Protein AF-R4UL14-F1 (afdb_monomer_lite)

Organism: Coptotermes formosanus (NCBI:txid36987)

Structure (mmCIF, N/CA/C/O backbone):
data_AF-R4UL14-F1
#
_entry.id   AF-R4UL14-F1
#
loop_
_atom_site.group_PDB
_atom_site.id
_atom_site.type_symbol
_atom_site.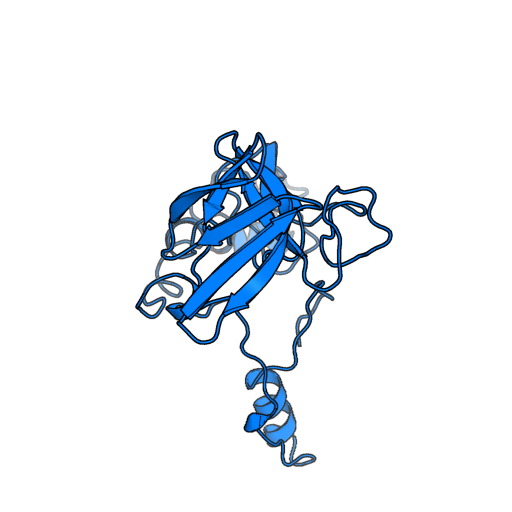label_atom_id
_atom_site.label_alt_id
_atom_site.label_comp_id
_atom_site.label_asym_id
_atom_site.label_entity_id
_atom_site.label_seq_id
_atom_site.pdbx_PDB_ins_code
_atom_site.Cartn_x
_atom_site.Cartn_y
_atom_site.Cartn_z
_atom_site.occupancy
_atom_site.B_iso_or_equiv
_atom_site.auth_seq_id
_atom_site.auth_comp_id
_atom_site.auth_asym_id
_atom_site.auth_atom_id
_atom_site.pdbx_PDB_model_num
ATOM 1 N N . MET A 1 1 ? 5.904 -11.051 -10.354 1.00 56.44 1 MET A N 1
ATOM 2 C CA . MET A 1 1 ? 7.220 -11.138 -9.679 1.00 56.44 1 MET A CA 1
ATOM 3 C C . MET A 1 1 ? 7.816 -9.742 -9.580 1.00 56.44 1 MET A C 1
ATOM 5 O O . MET A 1 1 ? 7.863 -9.067 -10.597 1.00 56.44 1 MET A O 1
ATOM 9 N N . GLY A 1 2 ? 8.201 -9.284 -8.386 1.00 58.03 2 GLY A N 1
ATOM 10 C CA . GLY A 1 2 ? 8.953 -8.034 -8.214 1.00 58.03 2 GLY A CA 1
ATOM 11 C C . GLY A 1 2 ? 10.435 -8.342 -8.001 1.00 58.03 2 GLY A C 1
ATOM 12 O O . GLY A 1 2 ? 10.749 -9.353 -7.381 1.00 58.03 2 GLY A O 1
ATOM 13 N N . GLY A 1 3 ? 11.342 -7.489 -8.491 1.00 50.69 3 GLY A N 1
ATOM 14 C CA . GLY A 1 3 ? 12.797 -7.643 -8.301 1.00 50.69 3 GLY A CA 1
ATOM 15 C C . GLY A 1 3 ? 13.276 -7.490 -6.848 1.00 50.69 3 GLY A C 1
ATOM 16 O O . GLY A 1 3 ? 14.455 -7.663 -6.564 1.00 50.69 3 GLY A O 1
ATOM 17 N N . VAL A 1 4 ? 12.363 -7.186 -5.922 1.00 56.72 4 VAL A N 1
ATOM 18 C CA . VAL A 1 4 ? 12.574 -7.179 -4.473 1.00 56.72 4 VAL A CA 1
ATOM 19 C C . VAL A 1 4 ? 11.381 -7.859 -3.792 1.00 56.72 4 VAL A C 1
ATOM 21 O O . VAL A 1 4 ? 10.245 -7.765 -4.264 1.00 56.72 4 VAL A O 1
ATOM 24 N N . SER A 1 5 ? 11.634 -8.566 -2.687 1.00 56.72 5 SER A N 1
ATOM 25 C CA . SER A 1 5 ? 10.576 -9.213 -1.904 1.00 56.72 5 SER A CA 1
ATOM 26 C C . SER A 1 5 ? 9.825 -8.167 -1.084 1.00 56.72 5 SER A C 1
ATOM 28 O O . SER A 1 5 ? 10.387 -7.542 -0.183 1.00 56.72 5 SER A O 1
ATOM 30 N N . PHE A 1 6 ? 8.548 -7.970 -1.403 1.00 57.78 6 PHE A N 1
ATOM 31 C CA . PHE A 1 6 ? 7.648 -7.119 -0.633 1.00 57.78 6 PHE A CA 1
ATOM 32 C C . PHE A 1 6 ? 6.804 -7.989 0.306 1.00 57.78 6 PHE A C 1
ATOM 34 O O . PHE A 1 6 ? 6.316 -9.057 -0.083 1.00 57.78 6 PHE A O 1
ATOM 41 N N . SER A 1 7 ? 6.573 -7.528 1.538 1.00 54.06 7 SER A N 1
ATOM 42 C CA . SER A 1 7 ? 5.575 -8.148 2.418 1.00 54.06 7 SER A CA 1
ATOM 43 C C . SER A 1 7 ? 4.201 -8.071 1.748 1.00 54.06 7 SER A C 1
ATOM 45 O O . SER A 1 7 ? 3.780 -6.977 1.373 1.00 54.06 7 SER A O 1
ATOM 47 N N . GLY A 1 8 ? 3.511 -9.204 1.595 1.00 58.25 8 GLY A N 1
ATOM 48 C CA . GLY A 1 8 ? 2.265 -9.289 0.818 1.00 58.25 8 GLY A CA 1
ATOM 49 C C . GLY A 1 8 ? 2.461 -9.619 -0.668 1.00 58.25 8 GLY A C 1
ATOM 50 O O . GLY A 1 8 ? 1.585 -9.323 -1.477 1.00 58.25 8 GLY A O 1
ATOM 51 N N . SER A 1 9 ? 3.598 -10.225 -1.029 1.00 65.44 9 SER A N 1
ATOM 52 C CA . SER A 1 9 ? 3.833 -10.785 -2.364 1.00 65.44 9 SER A CA 1
ATOM 53 C C . SER A 1 9 ? 2.670 -11.685 -2.785 1.00 65.44 9 SER A C 1
ATOM 55 O O . SER A 1 9 ? 2.284 -12.609 -2.070 1.00 65.44 9 SER A O 1
ATOM 57 N N . THR A 1 10 ? 2.099 -11.389 -3.947 1.00 73.44 10 THR A N 1
ATOM 58 C CA . THR A 1 10 ? 0.898 -12.045 -4.450 1.00 73.44 10 THR A CA 1
ATOM 59 C C . THR A 1 10 ? 1.143 -12.533 -5.869 1.00 73.44 10 THR A C 1
ATOM 61 O O . THR A 1 10 ? 1.862 -11.885 -6.636 1.00 73.44 10 THR A O 1
ATOM 64 N N . ILE A 1 11 ? 0.594 -13.697 -6.211 1.00 81.94 11 ILE A N 1
ATOM 65 C CA . ILE A 1 11 ? 0.689 -14.229 -7.568 1.00 81.94 11 ILE A CA 1
ATOM 66 C C . ILE A 1 11 ? -0.451 -13.615 -8.370 1.00 81.94 11 ILE A C 1
ATOM 68 O O . ILE A 1 11 ? -1.625 -13.887 -8.125 1.00 81.94 11 ILE A O 1
ATOM 72 N N . THR A 1 12 ? -0.075 -12.731 -9.283 1.00 86.06 12 THR A N 1
ATOM 73 C CA . THR A 1 12 ? -0.996 -11.935 -10.091 1.00 86.06 12 THR A CA 1
ATOM 74 C C . THR A 1 12 ? -1.181 -12.545 -11.470 1.00 86.06 12 THR A C 1
ATOM 76 O O . THR A 1 12 ? -0.366 -13.359 -11.912 1.00 86.06 12 THR A O 1
ATOM 79 N N . GLU A 1 13 ? -2.194 -12.068 -12.192 1.00 86.38 13 GLU A N 1
ATOM 80 C CA . GLU A 1 13 ? -2.412 -12.420 -13.599 1.00 86.38 13 GLU A CA 1
ATOM 81 C C . GLU A 1 13 ? -1.164 -12.143 -14.447 1.00 86.38 13 GLU A C 1
ATOM 83 O O . GLU A 1 13 ? -0.825 -12.954 -15.296 1.00 86.38 13 GLU A O 1
ATOM 88 N N . LEU A 1 14 ? -0.396 -11.086 -14.148 1.00 86.19 14 LEU A N 1
ATOM 89 C CA . LEU A 1 14 ? 0.873 -10.797 -14.833 1.00 86.19 14 LEU A CA 1
ATOM 90 C C . LEU A 1 14 ? 1.890 -11.939 -14.707 1.00 86.19 14 LEU A C 1
ATOM 92 O O . LEU A 1 14 ? 2.630 -12.227 -15.640 1.00 86.19 14 LEU A O 1
ATOM 96 N N . THR A 1 15 ? 1.938 -12.595 -13.545 1.00 88.69 15 THR A N 1
ATOM 97 C CA . THR A 1 15 ? 2.842 -13.736 -13.342 1.00 88.69 15 THR A CA 1
ATOM 98 C C . THR A 1 15 ? 2.316 -14.967 -14.080 1.00 88.69 15 THR A C 1
ATOM 100 O O . THR A 1 15 ? 3.104 -15.732 -14.624 1.00 88.69 15 THR A O 1
ATOM 103 N N . PHE A 1 16 ? 0.994 -15.141 -14.145 1.00 92.12 16 PHE A N 1
ATOM 104 C CA . PHE A 1 16 ? 0.363 -16.206 -14.923 1.00 92.12 16 PHE A CA 1
ATOM 105 C C . PHE A 1 16 ? 0.574 -16.034 -16.426 1.00 92.12 16 PHE A C 1
ATOM 107 O O . PHE A 1 16 ? 0.976 -16.996 -17.066 1.00 92.12 16 PHE A O 1
ATOM 114 N N . VAL A 1 17 ? 0.406 -14.830 -16.975 1.00 92.19 17 VAL A N 1
ATOM 115 C CA . VAL A 1 17 ? 0.716 -14.538 -18.384 1.00 92.19 17 VAL A CA 1
ATOM 116 C C . VAL A 1 17 ? 2.178 -14.860 -18.684 1.00 92.19 17 VAL A C 1
ATOM 118 O O . VAL A 1 17 ? 2.447 -15.628 -19.597 1.00 92.19 17 VAL A O 1
ATOM 121 N N . ALA A 1 18 ? 3.118 -14.400 -17.851 1.00 91.06 18 ALA A N 1
ATOM 122 C CA . ALA A 1 18 ? 4.534 -14.714 -18.046 1.00 91.06 18 ALA A CA 1
ATOM 123 C C . ALA A 1 18 ? 4.820 -16.228 -18.036 1.00 91.06 18 ALA A C 1
ATOM 125 O O . ALA A 1 18 ? 5.648 -16.699 -18.809 1.00 91.06 18 ALA A O 1
ATOM 126 N N . MET A 1 19 ? 4.139 -17.004 -17.182 1.00 91.69 19 MET A N 1
ATOM 127 C CA . MET A 1 19 ? 4.254 -18.468 -17.174 1.00 91.69 19 MET A CA 1
ATOM 128 C C . MET A 1 19 ? 3.607 -19.114 -18.401 1.00 91.69 19 MET A C 1
ATOM 130 O O . MET A 1 19 ? 4.172 -20.063 -18.941 1.00 91.69 19 MET A O 1
ATOM 134 N N . LEU A 1 20 ? 2.459 -18.607 -18.852 1.00 93.88 20 LEU A N 1
ATOM 135 C CA . LEU A 1 20 ? 1.789 -19.068 -20.066 1.00 93.88 20 LEU A CA 1
ATOM 136 C C . LEU A 1 20 ? 2.678 -18.857 -21.298 1.00 93.88 20 LEU A C 1
ATOM 138 O O . LEU A 1 20 ? 2.838 -19.779 -22.093 1.00 93.88 20 LEU A O 1
ATOM 142 N N . ASP A 1 21 ? 3.325 -17.695 -21.402 1.00 94.81 21 ASP A N 1
ATOM 143 C CA . ASP A 1 21 ? 4.198 -17.329 -22.523 1.00 94.81 21 ASP A CA 1
ATOM 144 C C . ASP A 1 21 ? 5.451 -18.206 -22.623 1.00 94.81 21 ASP A C 1
ATOM 146 O O . ASP A 1 21 ? 6.020 -18.357 -23.703 1.00 94.81 21 ASP A O 1
ATOM 150 N N . THR A 1 22 ? 5.876 -18.843 -21.525 1.00 94.56 22 THR A N 1
ATOM 151 C CA . THR A 1 22 ? 6.948 -19.847 -21.609 1.00 94.56 22 THR A CA 1
ATOM 152 C C . THR A 1 22 ? 6.529 -21.071 -22.426 1.00 94.56 22 THR A C 1
ATOM 154 O O . THR A 1 22 ? 7.389 -21.742 -22.990 1.00 94.56 22 THR A O 1
ATOM 157 N N . GLY A 1 23 ? 5.227 -21.383 -22.475 1.00 94.62 23 GLY A N 1
ATOM 158 C CA . GLY A 1 23 ? 4.665 -22.609 -23.047 1.00 94.62 23 GLY A CA 1
ATOM 159 C C . GLY A 1 23 ? 4.687 -23.820 -22.105 1.00 94.62 23 GLY A C 1
ATOM 160 O O . GLY A 1 23 ? 4.271 -24.906 -22.499 1.00 94.62 23 GLY A O 1
ATOM 161 N N . TRP A 1 24 ? 5.178 -23.664 -20.870 1.00 95.31 24 TRP A N 1
ATOM 162 C CA . TRP A 1 24 ? 5.391 -24.781 -19.937 1.00 95.31 24 TRP A CA 1
ATOM 163 C C . TRP A 1 24 ? 4.198 -24.992 -19.001 1.00 95.31 24 TRP A C 1
ATOM 165 O O . TRP A 1 24 ? 4.064 -26.055 -18.396 1.00 95.31 24 TRP A O 1
ATOM 175 N N . TYR A 1 25 ? 3.331 -23.985 -18.873 1.00 94.75 25 TYR A N 1
ATOM 176 C CA . TYR A 1 25 ? 2.233 -23.964 -17.913 1.00 94.75 25 TYR A CA 1
ATOM 177 C C . TYR A 1 25 ? 0.935 -23.483 -18.561 1.00 94.75 25 TYR A C 1
ATOM 179 O O . TYR A 1 25 ? 0.942 -22.577 -19.391 1.00 94.75 25 TYR A O 1
ATOM 187 N N . ILE A 1 26 ? -0.189 -24.045 -18.112 1.00 94.19 26 ILE A N 1
ATOM 188 C CA . ILE A 1 26 ? -1.540 -23.543 -18.393 1.00 94.19 26 ILE A CA 1
ATOM 189 C C . ILE A 1 26 ? -2.113 -23.051 -17.055 1.00 94.19 26 ILE A C 1
ATOM 191 O O . ILE A 1 26 ? -2.622 -23.857 -16.274 1.00 94.19 26 ILE A O 1
ATOM 195 N N . PRO A 1 27 ? -1.955 -21.760 -16.722 1.00 89.94 27 PRO A N 1
ATOM 196 C CA . PRO A 1 27 ? -2.372 -21.232 -15.430 1.00 89.94 27 PRO A CA 1
ATOM 197 C C . PRO A 1 27 ? -3.899 -21.105 -15.328 1.00 89.94 27 PRO A C 1
ATOM 199 O O . PRO A 1 27 ? -4.570 -20.673 -16.265 1.00 89.94 27 PRO A O 1
ATOM 202 N N . ASP A 1 28 ? -4.451 -21.415 -14.152 1.00 92.94 28 ASP A N 1
ATOM 203 C CA . ASP A 1 28 ? -5.848 -21.111 -13.824 1.00 92.94 28 ASP A CA 1
ATOM 204 C C . ASP A 1 28 ? -5.967 -19.669 -13.318 1.00 92.94 28 ASP A C 1
ATOM 206 O O . ASP A 1 28 ? -5.740 -19.389 -12.139 1.00 92.94 28 ASP A O 1
ATOM 210 N N . PHE A 1 29 ? -6.359 -18.751 -14.204 1.00 89.75 29 PHE A N 1
ATOM 211 C CA . PHE A 1 29 ? -6.501 -17.325 -13.893 1.00 89.75 29 PHE A CA 1
ATOM 212 C C . PHE A 1 29 ? -7.489 -17.014 -12.764 1.00 89.75 29 PHE A C 1
ATOM 214 O O . PHE A 1 29 ? -7.368 -15.967 -12.134 1.00 89.75 29 PHE A O 1
ATOM 221 N N . ARG A 1 30 ? -8.399 -17.930 -12.410 1.00 88.62 30 ARG A N 1
ATOM 222 C CA . ARG A 1 30 ? -9.300 -17.742 -11.257 1.00 88.62 30 ARG A CA 1
ATOM 223 C C . ARG A 1 30 ? -8.550 -17.725 -9.924 1.00 88.62 30 ARG A C 1
ATOM 225 O O . ARG A 1 30 ? -9.048 -17.164 -8.954 1.00 88.62 30 ARG A O 1
ATOM 232 N N . GLY A 1 31 ? -7.362 -18.330 -9.870 1.00 84.25 31 GLY A N 1
ATOM 233 C CA . GLY A 1 31 ? -6.480 -18.302 -8.702 1.00 84.25 31 GLY A CA 1
ATOM 234 C C . GLY A 1 31 ? -5.608 -17.048 -8.611 1.00 84.25 31 GLY A C 1
ATOM 235 O O . GLY A 1 31 ? -4.885 -16.882 -7.625 1.00 84.25 31 GLY A O 1
ATOM 236 N N . ALA A 1 32 ? -5.639 -16.175 -9.621 1.00 84.88 32 ALA A N 1
ATOM 237 C CA . ALA A 1 32 ? -4.832 -14.971 -9.630 1.00 84.88 32 ALA A CA 1
ATOM 238 C C . ALA A 1 32 ? -5.370 -13.965 -8.613 1.00 84.88 32 ALA A C 1
ATOM 240 O O . ALA A 1 32 ? -6.555 -13.633 -8.575 1.00 84.88 32 ALA A O 1
ATOM 241 N N . LYS A 1 33 ? -4.473 -13.436 -7.790 1.00 81.88 33 LYS A N 1
ATOM 242 C CA . LYS A 1 33 ? -4.800 -12.359 -6.863 1.00 81.88 33 LYS A CA 1
ATOM 243 C C . LYS A 1 33 ? -4.531 -11.018 -7.528 1.00 81.88 33 LYS A C 1
ATOM 245 O O . LYS A 1 33 ? -3.526 -10.836 -8.216 1.00 81.88 33 LYS A O 1
ATOM 250 N N . ARG A 1 34 ? -5.408 -10.048 -7.282 1.00 74.88 34 ARG A N 1
ATOM 251 C CA . ARG A 1 34 ? -5.215 -8.684 -7.777 1.00 74.88 34 ARG A CA 1
ATOM 252 C C . ARG A 1 34 ? -4.034 -8.029 -7.070 1.00 74.88 34 ARG A C 1
ATOM 254 O O . ARG A 1 34 ? -3.849 -8.188 -5.863 1.00 74.88 34 ARG A O 1
ATOM 261 N N . LEU A 1 35 ? -3.238 -7.294 -7.837 1.00 75.69 35 LEU A N 1
ATOM 262 C CA . LEU A 1 35 ? -2.241 -6.387 -7.290 1.00 75.69 35 LEU A CA 1
ATOM 263 C C . LEU A 1 35 ? -2.933 -5.056 -7.033 1.00 75.69 35 LEU A C 1
ATOM 265 O O . LEU A 1 35 ? -3.454 -4.463 -7.969 1.00 75.69 35 LEU A O 1
ATOM 269 N N . LEU A 1 36 ? -2.930 -4.591 -5.785 1.00 72.81 36 LEU A N 1
ATOM 270 C CA . LEU A 1 36 ? -3.434 -3.249 -5.486 1.00 72.81 36 LEU A CA 1
ATOM 271 C C . LEU A 1 36 ? -2.541 -2.194 -6.165 1.00 72.81 36 LEU A C 1
ATOM 273 O O . LEU A 1 36 ? -3.044 -1.211 -6.698 1.00 72.81 36 LEU A O 1
ATOM 277 N N . TRP A 1 37 ? -1.225 -2.436 -6.239 1.00 71.94 37 TRP A N 1
ATOM 278 C CA . TRP A 1 37 ? -0.282 -1.516 -6.876 1.00 71.94 37 TRP A CA 1
ATOM 279 C C . TRP A 1 37 ? -0.586 -1.268 -8.354 1.00 71.94 37 TRP A C 1
ATOM 281 O O . TRP A 1 37 ? -0.499 -2.183 -9.171 1.00 71.94 37 TRP A O 1
ATOM 291 N N . GLY A 1 38 ? -0.901 -0.011 -8.686 1.00 68.50 38 GLY A N 1
ATOM 292 C CA . GLY A 1 38 ? -1.224 0.431 -10.046 1.00 68.50 38 GLY A CA 1
ATOM 293 C C . GLY A 1 38 ? -2.652 0.115 -10.510 1.00 68.50 38 GLY A C 1
ATOM 294 O O . GLY A 1 38 ? -2.996 0.422 -11.649 1.00 68.50 38 GLY A O 1
ATOM 295 N N . TRP A 1 39 ? -3.508 -0.467 -9.662 1.00 72.25 39 TRP A N 1
ATOM 296 C CA . TRP A 1 39 ? -4.907 -0.732 -10.002 1.00 72.25 39 TRP A CA 1
ATOM 297 C C . TRP A 1 39 ? -5.786 0.462 -9.598 1.00 72.25 39 TRP A C 1
ATOM 299 O O . TRP A 1 39 ? -6.122 0.638 -8.433 1.00 72.25 39 TRP A O 1
ATOM 309 N N . GLY A 1 40 ? -6.159 1.316 -10.556 1.00 62.50 40 GLY A N 1
ATOM 310 C CA . GLY A 1 40 ? -6.959 2.523 -10.270 1.00 62.50 40 GLY A CA 1
ATOM 311 C C . GLY A 1 40 ? -8.241 2.275 -9.469 1.00 62.50 40 GLY A C 1
ATOM 312 O O . GLY A 1 40 ? -8.437 2.949 -8.455 1.00 62.50 40 GLY A O 1
ATOM 313 N N . PRO A 1 41 ? -9.032 1.239 -9.815 1.00 64.31 41 PRO A N 1
ATOM 314 C CA . PRO A 1 41 ? -10.233 0.896 -9.077 1.00 64.31 41 PRO A CA 1
ATOM 315 C C . PRO A 1 41 ? -10.022 0.482 -7.626 1.00 64.31 41 PRO A C 1
ATOM 317 O O . PRO A 1 41 ? -11.017 0.422 -6.930 1.00 64.31 41 PRO A O 1
ATOM 320 N N . SER A 1 42 ? -8.805 0.192 -7.141 1.00 58.91 42 SER A N 1
ATOM 321 C CA . SER A 1 42 ? -8.600 0.005 -5.692 1.00 58.91 42 SER A CA 1
ATOM 322 C C . SER A 1 42 ? -8.606 1.309 -4.888 1.00 58.91 42 SER A C 1
ATOM 324 O O . SER A 1 42 ? -8.544 1.257 -3.660 1.00 58.91 42 SER A O 1
ATOM 326 N N . PHE A 1 43 ? -8.677 2.475 -5.544 1.00 58.56 43 PHE A N 1
ATOM 327 C CA . PHE A 1 43 ? -8.450 3.778 -4.901 1.00 58.56 43 PHE A CA 1
ATOM 328 C C . PHE A 1 43 ? -9.452 4.843 -5.321 1.00 58.56 43 PHE A C 1
ATOM 330 O O . PHE A 1 43 ? -9.963 5.572 -4.474 1.00 58.56 43 PHE A O 1
ATOM 337 N N . SER A 1 44 ? -9.745 4.927 -6.614 1.00 54.16 44 SER A N 1
ATOM 338 C CA . SER A 1 44 ? -10.816 5.754 -7.154 1.00 54.16 44 SER A CA 1
ATOM 339 C C . SER A 1 44 ? -11.858 4.848 -7.799 1.00 54.16 44 SER A C 1
ATOM 341 O O . SER A 1 44 ? -11.591 3.691 -8.104 1.00 54.16 44 SER A O 1
ATOM 343 N N . ALA A 1 45 ? -13.065 5.349 -8.046 1.00 55.94 45 ALA A N 1
ATOM 344 C CA . ALA A 1 45 ? -14.064 4.589 -8.800 1.00 55.94 45 ALA A CA 1
ATOM 345 C C . ALA A 1 45 ? -13.664 4.368 -10.285 1.00 55.94 45 ALA A C 1
ATOM 347 O O . ALA A 1 45 ? -14.480 3.886 -11.069 1.00 55.94 45 ALA A O 1
ATOM 348 N N . SER A 1 46 ? -12.441 4.740 -10.695 1.00 64.44 46 SER A N 1
ATOM 349 C CA . SER A 1 46 ? -11.977 4.778 -12.082 1.00 64.44 46 SER A CA 1
ATOM 350 C C . SER A 1 46 ? -10.531 4.285 -12.244 1.00 64.44 46 SER A C 1
ATOM 352 O O . SER A 1 46 ? -9.776 4.130 -11.290 1.00 64.44 46 SER A O 1
ATOM 354 N N . ASN A 1 47 ? -10.115 4.030 -13.484 1.00 69.75 47 ASN A N 1
ATOM 355 C CA . ASN A 1 47 ? -8.731 3.657 -13.796 1.00 69.75 47 ASN A CA 1
ATOM 356 C C . ASN A 1 47 ? -7.767 4.852 -13.652 1.00 69.75 47 ASN A C 1
ATOM 358 O O . ASN A 1 47 ? -8.179 6.002 -13.803 1.00 69.75 47 ASN A O 1
ATOM 362 N N . LEU A 1 48 ? -6.478 4.573 -13.408 1.00 67.69 48 LEU A N 1
ATOM 363 C CA . LEU A 1 48 ? -5.407 5.578 -13.457 1.00 67.69 48 LEU A CA 1
ATOM 364 C C . LEU A 1 48 ? -5.094 5.884 -14.925 1.00 67.69 48 LEU A C 1
ATOM 366 O O . LEU A 1 48 ? -4.401 5.114 -15.586 1.00 67.69 48 LEU A O 1
ATOM 370 N N . THR A 1 49 ? -5.643 6.972 -15.461 1.00 68.81 49 THR A N 1
ATOM 371 C CA . THR A 1 49 ? -5.486 7.330 -16.881 1.00 68.81 49 THR A CA 1
ATOM 372 C C . THR A 1 49 ? -4.255 8.185 -17.166 1.00 68.81 49 THR A C 1
ATOM 374 O O . THR A 1 49 ? -3.806 8.217 -18.307 1.00 68.81 49 THR A O 1
ATOM 377 N N . THR A 1 50 ? -3.691 8.861 -16.160 1.00 67.31 50 THR A N 1
ATOM 378 C CA . THR A 1 50 ? -2.563 9.795 -16.336 1.00 67.31 50 THR A CA 1
ATOM 379 C C . THR A 1 50 ? -1.211 9.239 -15.887 1.00 67.31 50 THR A C 1
ATOM 381 O O . THR A 1 50 ? -0.191 9.882 -16.106 1.00 67.31 50 THR A O 1
ATOM 384 N N . PHE A 1 51 ? -1.170 8.010 -15.357 1.00 66.25 51 PHE A N 1
ATOM 385 C CA . PHE A 1 51 ? 0.046 7.370 -14.830 1.00 66.25 51 PHE A CA 1
ATOM 386 C C . PHE A 1 51 ? 1.240 7.364 -15.803 1.00 66.25 51 PHE A C 1
ATOM 388 O O . PHE A 1 51 ? 2.382 7.457 -15.370 1.00 66.25 51 PHE A O 1
ATOM 395 N N . LEU A 1 52 ? 0.998 7.269 -17.114 1.00 65.94 52 LEU A N 1
ATOM 396 C CA . LEU A 1 52 ? 2.073 7.264 -18.117 1.00 65.94 52 LEU A CA 1
ATOM 397 C C . LEU A 1 52 ? 2.507 8.664 -18.579 1.00 65.94 52 LEU A C 1
ATOM 399 O O . LEU A 1 52 ? 3.500 8.777 -19.290 1.00 65.94 52 LEU A O 1
ATOM 403 N N . MET A 1 53 ? 1.736 9.703 -18.255 1.00 68.06 53 MET A N 1
ATOM 404 C CA . MET A 1 53 ? 1.850 11.033 -18.868 1.00 68.06 53 MET A CA 1
ATOM 405 C C . MET A 1 53 ? 2.228 12.127 -17.865 1.00 68.06 53 MET A C 1
ATOM 407 O O . MET A 1 53 ? 2.732 13.170 -18.271 1.00 68.06 53 MET A O 1
ATOM 411 N N . GLU A 1 54 ? 1.985 11.904 -16.576 1.00 69.06 54 GLU A N 1
ATOM 412 C CA . GLU A 1 54 ? 2.237 12.869 -15.507 1.00 69.06 54 GLU A CA 1
ATOM 413 C C . GLU A 1 54 ? 3.367 12.399 -14.580 1.00 69.06 54 GLU A C 1
ATOM 415 O O . GLU A 1 54 ? 3.611 11.193 -14.462 1.00 69.06 54 GLU A O 1
ATOM 420 N N . PRO A 1 55 ? 4.043 13.336 -13.886 1.00 67.69 55 PRO A N 1
ATOM 421 C CA . PRO A 1 55 ? 4.946 13.012 -12.792 1.00 67.69 55 PRO A CA 1
ATOM 422 C C . PRO A 1 55 ? 4.348 11.993 -11.817 1.00 67.69 55 PRO A C 1
ATOM 424 O O . PRO A 1 55 ? 3.146 11.983 -11.535 1.00 67.69 55 PRO A O 1
ATOM 427 N N . PHE A 1 56 ? 5.208 11.140 -11.262 1.00 67.19 56 PHE A N 1
ATOM 428 C CA . PHE A 1 56 ? 4.801 10.103 -10.312 1.00 67.19 56 PHE A CA 1
ATOM 429 C C . PHE A 1 56 ? 4.071 10.689 -9.089 1.00 67.19 56 PHE A C 1
ATOM 431 O O . PHE A 1 56 ? 3.082 10.127 -8.627 1.00 67.19 56 PHE A O 1
ATOM 438 N N . ASP A 1 57 ? 4.521 11.848 -8.605 1.00 66.25 57 ASP A N 1
ATOM 439 C CA . ASP A 1 57 ? 3.932 12.530 -7.446 1.00 66.25 57 ASP A CA 1
ATOM 440 C C . ASP A 1 57 ? 2.502 13.043 -7.697 1.00 66.25 57 ASP A C 1
ATOM 442 O O . ASP A 1 57 ? 1.720 13.168 -6.751 1.00 66.25 57 ASP A O 1
ATOM 446 N N . ASP A 1 58 ? 2.153 13.298 -8.961 1.00 69.19 58 ASP A N 1
ATOM 447 C CA . ASP A 1 58 ? 0.854 13.848 -9.361 1.00 69.19 58 ASP A CA 1
ATOM 448 C C . ASP A 1 58 ? -0.133 12.748 -9.773 1.00 69.19 58 ASP A C 1
ATOM 450 O O . ASP A 1 58 ? -1.333 12.843 -9.512 1.00 69.19 58 ASP A O 1
ATOM 454 N N . SER A 1 59 ? 0.374 11.671 -10.378 1.00 69.94 59 SER A N 1
ATOM 455 C CA . SER A 1 59 ? -0.452 10.595 -10.933 1.00 69.94 59 SER A CA 1
ATOM 456 C C . SER A 1 59 ? -0.779 9.470 -9.948 1.00 69.94 59 SER A C 1
ATOM 458 O O . SER A 1 59 ? -1.760 8.744 -10.151 1.00 69.94 59 SER A O 1
ATOM 460 N N . PHE A 1 60 ? 0.010 9.294 -8.882 1.00 69.81 60 PHE A N 1
ATOM 461 C CA . PHE A 1 60 ? -0.243 8.242 -7.899 1.00 69.81 60 PHE A CA 1
ATOM 462 C C . PHE A 1 60 ? -1.150 8.692 -6.753 1.00 69.81 60 PHE A C 1
ATOM 464 O O . PHE A 1 60 ? -1.014 9.799 -6.230 1.00 69.81 60 PHE A O 1
ATOM 471 N N . PRO A 1 61 ? -2.034 7.800 -6.263 1.00 67.81 61 PRO A N 1
ATOM 472 C CA . PRO A 1 61 ? -2.817 8.076 -5.067 1.00 67.81 61 PRO A CA 1
ATOM 473 C C . PRO A 1 61 ? -1.932 8.352 -3.843 1.00 67.81 61 PRO A C 1
ATOM 475 O O . PRO A 1 61 ? -0.884 7.734 -3.663 1.00 67.81 61 PRO A O 1
ATOM 478 N N . GLU A 1 62 ? -2.409 9.194 -2.924 1.00 68.31 62 GLU A N 1
ATOM 479 C CA . GLU A 1 62 ? -1.601 9.701 -1.799 1.00 68.31 62 GLU A CA 1
ATOM 480 C C . GLU A 1 62 ? -1.044 8.638 -0.843 1.00 68.31 62 GLU A C 1
ATOM 482 O O . GLU A 1 62 ? -0.138 8.923 -0.079 1.00 68.31 62 GLU A O 1
ATOM 487 N N . HIS A 1 63 ? -1.581 7.421 -0.834 1.00 68.94 63 HIS A N 1
ATOM 488 C CA . HIS A 1 63 ? -1.105 6.342 0.038 1.00 68.94 63 HIS A CA 1
ATOM 489 C C . HIS A 1 63 ? -0.044 5.449 -0.637 1.00 68.94 63 HIS A C 1
ATOM 491 O O . HIS A 1 63 ? 0.577 4.623 0.032 1.00 68.94 63 HIS A O 1
ATOM 497 N N . TYR A 1 64 ? 0.190 5.615 -1.945 1.00 67.06 64 TYR A N 1
ATOM 498 C CA . TYR A 1 64 ? 1.343 5.037 -2.652 1.00 67.06 64 TYR A CA 1
ATOM 499 C C . TYR A 1 64 ? 2.616 5.826 -2.400 1.00 67.06 64 TYR A C 1
ATOM 501 O O . TYR A 1 64 ? 3.714 5.263 -2.443 1.00 67.06 64 TYR A O 1
ATOM 509 N N . ILE A 1 65 ? 2.443 7.126 -2.165 1.00 72.88 65 ILE A N 1
ATOM 510 C CA . ILE A 1 65 ? 3.514 8.104 -2.141 1.00 72.88 65 ILE A CA 1
ATOM 511 C C . ILE A 1 65 ? 3.567 8.810 -0.798 1.00 72.88 65 ILE A C 1
ATOM 513 O O . ILE A 1 65 ? 2.572 9.247 -0.234 1.00 72.88 65 ILE A O 1
ATOM 517 N N . CYS A 1 66 ? 4.763 8.960 -0.267 1.00 73.44 66 CYS A N 1
ATOM 518 C CA . CYS A 1 66 ? 4.979 9.758 0.919 1.00 73.44 66 CYS A CA 1
ATOM 519 C C . CYS A 1 66 ? 4.848 11.253 0.612 1.00 73.44 66 CYS A C 1
ATOM 521 O O . CYS A 1 66 ? 5.823 11.888 0.229 1.00 73.44 66 CYS A O 1
ATOM 523 N N . LYS A 1 67 ? 3.665 11.838 0.846 1.00 66.69 67 LYS A N 1
ATOM 524 C CA . LYS A 1 67 ? 3.474 13.297 0.729 1.00 66.69 67 LYS A CA 1
ATOM 525 C C . LYS A 1 67 ? 4.112 14.082 1.879 1.00 66.69 67 LYS A C 1
ATOM 527 O O . LYS A 1 67 ? 4.693 15.142 1.670 1.00 66.69 67 LYS A O 1
ATOM 532 N N . ASN A 1 68 ? 4.040 13.541 3.096 1.00 74.50 68 ASN A N 1
ATOM 533 C CA . ASN A 1 68 ? 4.540 14.197 4.305 1.00 74.50 68 ASN A CA 1
ATOM 534 C C . ASN A 1 68 ? 5.861 13.570 4.760 1.00 74.50 68 ASN A C 1
ATOM 536 O O . ASN A 1 68 ? 5.895 12.594 5.507 1.00 74.50 68 ASN A O 1
ATOM 540 N N . TRP A 1 69 ? 6.974 14.139 4.308 1.00 76.38 69 TRP A N 1
ATOM 541 C CA . TRP A 1 69 ? 8.306 13.676 4.688 1.00 76.38 69 TRP A CA 1
ATOM 542 C C . TRP A 1 69 ? 8.549 13.788 6.197 1.00 76.38 69 TRP A C 1
ATOM 544 O O . TRP A 1 69 ? 8.212 14.789 6.824 1.00 76.38 69 TRP A O 1
ATOM 554 N N . GLY A 1 70 ? 9.149 12.753 6.787 1.00 74.25 70 GLY A N 1
ATOM 555 C CA . GLY A 1 70 ? 9.397 12.672 8.229 1.00 74.25 70 GLY A CA 1
ATOM 556 C C . GLY A 1 70 ? 8.195 12.208 9.060 1.00 74.25 70 GLY A C 1
ATOM 557 O O . GLY A 1 70 ? 8.367 11.938 10.248 1.00 74.25 70 GLY A O 1
ATOM 558 N N . SER A 1 71 ? 7.008 12.057 8.461 1.00 82.19 71 SER A N 1
ATOM 559 C CA . SER A 1 71 ? 5.845 11.486 9.143 1.00 82.19 71 SER A CA 1
ATOM 560 C C . SER A 1 71 ? 5.878 9.953 9.151 1.00 82.19 71 SER A C 1
ATOM 562 O O . SER A 1 71 ? 6.670 9.313 8.450 1.00 82.19 71 SER A O 1
ATOM 564 N N . LYS A 1 72 ? 5.004 9.352 9.963 1.00 84.69 72 LYS A N 1
ATOM 565 C CA . LYS A 1 72 ? 4.677 7.927 9.874 1.00 84.69 72 LYS A CA 1
ATOM 566 C C . LYS A 1 72 ? 3.447 7.771 8.991 1.00 84.69 72 LYS A C 1
ATOM 568 O O . LYS A 1 72 ? 2.483 8.509 9.159 1.00 84.69 72 LYS A O 1
ATOM 573 N N . SER A 1 73 ? 3.463 6.797 8.094 1.00 85.25 73 SER A N 1
ATOM 574 C CA . SER A 1 73 ? 2.315 6.485 7.244 1.00 85.25 73 SER A CA 1
ATOM 575 C C . SER A 1 73 ? 2.180 4.974 7.056 1.00 85.25 73 SER A C 1
ATOM 577 O O . SER A 1 73 ? 3.065 4.205 7.447 1.00 85.25 73 SER A O 1
ATOM 579 N N . CYS A 1 74 ? 1.048 4.539 6.515 1.00 82.81 74 CYS A N 1
ATOM 580 C CA . CYS A 1 74 ? 0.821 3.147 6.157 1.00 82.81 74 CYS A CA 1
ATOM 581 C C . CYS A 1 74 ? 1.600 2.776 4.893 1.00 82.81 74 CYS A C 1
ATOM 583 O O . CYS A 1 74 ? 1.831 3.601 4.012 1.00 82.81 74 CYS A O 1
ATOM 585 N N . THR A 1 75 ? 1.994 1.510 4.786 1.00 81.56 75 THR A N 1
ATOM 586 C CA . THR A 1 75 ? 2.488 0.948 3.527 1.00 81.56 75 THR A CA 1
ATOM 587 C C . THR A 1 75 ? 1.378 0.953 2.478 1.00 81.56 75 THR A C 1
ATOM 589 O O . THR A 1 75 ? 0.201 0.892 2.821 1.00 81.56 75 THR A O 1
ATOM 592 N N . TRP A 1 76 ? 1.742 0.962 1.193 1.00 77.25 76 TRP A N 1
ATOM 593 C CA . TRP A 1 76 ? 0.794 1.000 0.065 1.00 77.25 76 TRP A CA 1
ATOM 594 C C . TRP A 1 76 ? -0.275 -0.108 0.097 1.00 77.25 76 TRP A C 1
ATOM 596 O O . TRP A 1 76 ? -1.366 0.052 -0.436 1.00 77.25 76 TRP A O 1
ATOM 606 N N . ASN A 1 77 ? 0.040 -1.250 0.712 1.00 76.12 77 ASN A N 1
ATOM 607 C CA . ASN A 1 77 ? -0.862 -2.391 0.873 1.00 76.12 77 ASN A CA 1
ATOM 608 C C . ASN A 1 77 ? -1.521 -2.463 2.254 1.00 76.12 77 ASN A C 1
ATOM 610 O O . ASN A 1 77 ? -2.091 -3.498 2.596 1.00 76.12 77 ASN A O 1
ATOM 614 N N . TYR A 1 78 ? -1.355 -1.428 3.078 1.00 82.38 78 TYR A N 1
ATOM 615 C CA . TYR A 1 78 ? -1.857 -1.346 4.445 1.00 82.38 78 TYR A CA 1
ATOM 616 C C . TYR A 1 78 ? -1.419 -2.517 5.344 1.00 82.38 78 TYR A C 1
ATOM 618 O O . TYR A 1 78 ? -2.003 -2.749 6.390 1.00 82.38 78 TYR A O 1
ATOM 626 N N . ARG A 1 79 ? -0.381 -3.285 4.991 1.00 83.06 79 ARG A N 1
ATOM 627 C CA . ARG A 1 79 ? 0.101 -4.429 5.797 1.00 83.06 79 ARG A CA 1
ATOM 628 C C . ARG A 1 79 ? 1.111 -4.023 6.869 1.00 83.06 79 ARG A C 1
ATOM 630 O O . ARG A 1 79 ? 1.564 -4.869 7.640 1.00 83.06 79 ARG A O 1
ATOM 637 N N . GLY A 1 80 ? 1.480 -2.753 6.923 1.00 85.06 80 GLY A N 1
ATOM 638 C CA . GLY A 1 80 ? 2.340 -2.210 7.956 1.00 85.06 80 GLY A CA 1
ATOM 639 C C . GLY A 1 80 ? 2.390 -0.694 7.917 1.00 85.06 80 GLY A C 1
ATOM 640 O O . GLY A 1 80 ? 1.701 -0.052 7.126 1.00 85.06 80 GLY A O 1
ATOM 641 N N . PHE A 1 81 ? 3.236 -0.128 8.762 1.00 86.62 81 PHE A N 1
ATOM 642 C CA . PHE A 1 81 ? 3.512 1.298 8.802 1.00 86.62 81 PHE A CA 1
ATOM 643 C C . PHE A 1 81 ? 4.992 1.559 9.020 1.00 86.62 81 PHE A C 1
ATOM 645 O O . PHE A 1 81 ? 5.740 0.730 9.548 1.00 86.62 81 PHE A O 1
ATOM 652 N N . GLY A 1 82 ? 5.419 2.738 8.603 1.00 84.69 82 GLY A N 1
ATOM 653 C CA . GLY A 1 82 ? 6.815 3.114 8.630 1.00 84.69 82 GLY A CA 1
ATOM 654 C C . GLY A 1 82 ? 7.020 4.604 8.427 1.00 84.69 82 GLY A C 1
ATOM 655 O O . GLY A 1 82 ? 6.055 5.355 8.277 1.00 84.69 82 GLY A O 1
ATOM 656 N N . PRO A 1 83 ? 8.282 5.045 8.435 1.00 83.62 83 PRO A N 1
ATOM 657 C CA . PRO A 1 83 ? 8.615 6.433 8.218 1.00 83.62 83 PRO A CA 1
ATOM 658 C C . PRO A 1 83 ? 8.587 6.755 6.726 1.00 83.62 83 PRO A C 1
ATOM 660 O O . PRO A 1 83 ? 9.165 6.036 5.907 1.00 83.62 83 PRO A O 1
ATOM 663 N N . CYS A 1 84 ? 8.013 7.903 6.397 1.00 79.50 84 CYS A N 1
ATOM 664 C CA . CYS A 1 84 ? 8.206 8.539 5.109 1.00 79.50 84 CYS A CA 1
ATOM 665 C C . CYS A 1 84 ? 9.601 9.161 5.049 1.00 79.50 84 CYS A C 1
ATOM 667 O O . CYS A 1 84 ? 9.844 10.242 5.591 1.00 79.50 84 CYS A O 1
ATOM 669 N N . ARG A 1 85 ? 10.547 8.450 4.426 1.00 75.50 85 ARG A N 1
ATOM 670 C CA . ARG A 1 85 ? 11.949 8.873 4.307 1.00 75.50 85 ARG A CA 1
ATOM 671 C C . ARG A 1 85 ? 12.269 9.311 2.888 1.00 75.50 85 ARG A C 1
ATOM 673 O O . ARG A 1 85 ? 11.996 8.580 1.943 1.00 75.50 85 ARG A O 1
ATOM 680 N N . ARG A 1 86 ? 12.953 10.446 2.791 1.00 73.62 86 ARG A N 1
ATOM 681 C CA . ARG A 1 86 ? 13.678 10.879 1.599 1.00 73.62 86 ARG A CA 1
ATOM 682 C C . ARG A 1 86 ? 15.165 10.938 1.905 1.00 73.62 86 ARG A C 1
ATOM 684 O O . ARG A 1 86 ? 15.563 11.182 3.045 1.00 73.62 86 ARG A O 1
ATOM 691 N N . SER A 1 87 ? 15.952 10.748 0.872 1.00 71.69 87 SER A N 1
ATOM 692 C CA . SER A 1 87 ? 17.376 11.019 0.831 1.00 71.69 87 SER A CA 1
ATOM 693 C C . SER A 1 87 ? 17.606 12.215 -0.096 1.00 71.69 87 SER A C 1
ATOM 695 O O . SER A 1 87 ? 16.752 12.553 -0.910 1.00 71.69 87 SER A O 1
ATOM 697 N N . SER A 1 88 ? 18.732 12.902 0.053 1.00 73.19 88 SER A N 1
ATOM 698 C CA . SER A 1 88 ? 19.170 13.948 -0.879 1.00 73.19 88 SER A CA 1
ATOM 699 C C . SER A 1 88 ? 20.440 13.474 -1.563 1.00 73.19 88 SER A C 1
ATOM 701 O O . SER A 1 88 ? 21.346 12.990 -0.881 1.00 73.19 88 SER A O 1
ATOM 703 N N . ILE A 1 89 ? 20.487 13.538 -2.890 1.00 71.19 89 ILE A N 1
ATOM 704 C CA . ILE A 1 89 ? 21.697 13.255 -3.663 1.00 71.19 89 ILE A CA 1
ATOM 705 C C . ILE A 1 89 ? 21.915 14.453 -4.557 1.00 71.19 89 ILE A C 1
ATOM 707 O O . ILE A 1 89 ? 20.981 14.978 -5.162 1.00 71.19 89 ILE A O 1
ATOM 711 N N . ASP A 1 90 ? 23.153 14.902 -4.594 1.00 74.62 90 ASP A N 1
ATOM 712 C CA . ASP A 1 90 ? 23.528 16.007 -5.443 1.00 74.62 90 ASP A CA 1
ATOM 713 C C . ASP A 1 90 ? 24.036 15.453 -6.773 1.00 74.62 90 ASP A C 1
ATOM 715 O O . ASP A 1 90 ? 25.192 15.046 -6.886 1.00 74.62 90 ASP A O 1
ATOM 719 N N . CYS A 1 91 ? 23.170 15.432 -7.787 1.00 75.12 91 CYS A N 1
ATOM 720 C CA . CYS A 1 91 ? 23.563 15.027 -9.139 1.00 75.12 91 CYS A CA 1
ATOM 721 C C . CYS A 1 91 ? 24.454 16.039 -9.857 1.00 75.12 91 CYS A C 1
ATOM 723 O O . CYS A 1 91 ? 24.952 15.730 -10.939 1.00 75.12 91 CYS A O 1
ATOM 725 N N . SER A 1 92 ? 24.663 17.228 -9.282 1.00 76.69 92 SER A N 1
ATOM 726 C CA . SER A 1 92 ? 25.672 18.165 -9.775 1.00 76.69 92 SER A CA 1
ATOM 727 C C . SER A 1 92 ? 27.083 17.796 -9.306 1.00 76.69 92 SER A C 1
ATOM 729 O O . SER A 1 92 ? 28.064 18.281 -9.871 1.00 76.69 92 SER A O 1
ATOM 731 N N . SER A 1 93 ? 27.206 16.889 -8.330 1.00 78.81 93 SER A N 1
ATOM 732 C CA . SER A 1 93 ? 28.498 16.373 -7.897 1.00 78.81 93 SER A CA 1
ATOM 733 C C . SER A 1 93 ? 29.077 15.395 -8.929 1.00 78.81 93 SER A C 1
ATOM 735 O O . SER A 1 93 ? 28.389 14.534 -9.492 1.00 78.81 93 SER A O 1
ATOM 737 N N . SER A 1 94 ? 30.388 15.487 -9.153 1.00 73.19 94 SER A N 1
ATOM 738 C CA . SER A 1 94 ? 31.120 14.557 -10.018 1.00 73.19 94 SER A CA 1
ATOM 739 C C . SER A 1 94 ? 31.083 13.114 -9.500 1.00 73.19 94 SER A C 1
ATOM 741 O O . SER A 1 94 ? 31.189 12.184 -10.294 1.00 73.19 94 SER A O 1
ATOM 743 N N . GLU A 1 95 ? 30.872 12.924 -8.195 1.00 75.19 95 GLU A N 1
ATOM 744 C CA . GLU A 1 95 ? 30.778 11.619 -7.537 1.00 75.19 95 GLU A CA 1
ATOM 745 C C . GLU A 1 95 ? 29.481 10.880 -7.903 1.00 75.19 95 GLU A C 1
ATOM 747 O O . GLU A 1 95 ? 29.510 9.678 -8.161 1.00 75.19 95 GLU A O 1
ATOM 752 N N . TYR A 1 96 ? 28.350 11.592 -7.987 1.00 71.75 96 TYR A N 1
ATOM 753 C CA . TYR A 1 96 ? 27.034 10.970 -8.184 1.00 71.75 96 TYR A CA 1
ATOM 754 C C . TYR A 1 96 ? 26.480 11.105 -9.603 1.00 71.75 96 TYR A C 1
ATOM 756 O O . TYR A 1 96 ? 25.593 10.336 -9.974 1.00 71.75 96 TYR A O 1
ATOM 764 N N . SER A 1 97 ? 27.022 12.009 -10.426 1.00 75.00 97 SER A N 1
ATOM 765 C CA . SER A 1 97 ? 26.544 12.270 -11.797 1.00 75.00 97 SER A CA 1
ATOM 766 C C . SER A 1 97 ? 26.465 11.029 -12.703 1.00 75.00 97 SER A C 1
ATOM 768 O O . SER A 1 97 ? 25.611 10.960 -13.583 1.00 75.00 97 SER A O 1
ATOM 770 N N . SER A 1 98 ? 27.315 10.021 -12.473 1.00 75.50 98 SER A N 1
ATOM 771 C CA . SER A 1 98 ? 27.337 8.767 -13.243 1.00 75.50 98 SER A CA 1
ATOM 772 C C . SER A 1 98 ? 26.412 7.672 -12.700 1.00 75.50 98 SER A C 1
ATOM 774 O O . SER A 1 98 ? 26.291 6.610 -13.312 1.00 75.50 98 SER A O 1
ATOM 776 N N . THR A 1 99 ? 25.751 7.900 -11.563 1.00 74.56 99 THR A N 1
ATOM 777 C CA . THR A 1 99 ? 24.833 6.910 -10.995 1.00 74.56 99 THR A CA 1
ATOM 778 C C . THR A 1 99 ? 23.597 6.749 -11.892 1.00 74.56 99 THR A C 1
ATOM 780 O O . THR A 1 99 ? 23.102 7.745 -12.428 1.00 74.56 99 THR A O 1
ATOM 783 N N . PRO A 1 100 ? 23.035 5.529 -12.027 1.00 74.25 100 PRO A N 1
ATOM 784 C CA . PRO A 1 100 ? 21.821 5.300 -12.819 1.00 74.25 100 PRO A CA 1
ATOM 785 C C . PRO A 1 100 ? 20.643 6.195 -12.410 1.00 74.25 100 PRO A C 1
ATOM 787 O O . PRO A 1 100 ? 19.778 6.498 -13.226 1.00 74.25 100 PRO A O 1
ATOM 790 N N . TRP A 1 101 ? 20.621 6.640 -11.148 1.00 72.38 101 TRP A N 1
ATOM 791 C CA . TRP A 1 101 ? 19.622 7.578 -10.651 1.00 72.38 101 TRP A CA 1
ATOM 792 C C . TRP A 1 101 ? 19.782 8.972 -11.262 1.00 72.38 101 TRP A C 1
ATOM 794 O O . TRP A 1 101 ? 18.833 9.486 -11.845 1.00 72.38 101 TRP A O 1
ATOM 804 N N . CYS A 1 102 ? 20.984 9.558 -11.201 1.00 76.19 102 CYS A N 1
ATOM 805 C CA . CYS A 1 102 ? 21.245 10.877 -11.783 1.00 76.19 102 CYS A CA 1
ATOM 806 C C . CYS A 1 102 ? 21.066 10.899 -13.304 1.00 76.19 102 CYS A C 1
ATOM 808 O O . CYS A 1 102 ? 20.626 11.903 -13.858 1.00 76.19 102 CYS A O 1
ATOM 810 N N . GLN A 1 103 ? 21.336 9.776 -13.973 1.00 80.19 103 GLN A N 1
ATOM 811 C CA . GLN A 1 103 ? 21.065 9.609 -15.403 1.00 80.19 103 GLN A CA 1
ATOM 812 C C . GLN A 1 103 ? 19.563 9.567 -15.731 1.00 80.19 103 GLN A C 1
ATOM 814 O O . GLN A 1 103 ? 19.176 9.898 -16.847 1.00 80.19 103 GLN A O 1
ATOM 819 N N . GLY A 1 104 ? 18.722 9.180 -14.769 1.00 75.81 104 GLY A N 1
ATOM 820 C CA . GLY A 1 104 ? 17.266 9.117 -14.890 1.00 75.81 104 GLY A CA 1
ATOM 821 C C . GLY A 1 104 ? 16.532 10.175 -14.067 1.00 75.81 104 GLY A C 1
ATOM 822 O O . GLY A 1 104 ? 15.365 9.967 -13.740 1.00 75.81 104 GLY A O 1
ATOM 823 N N . ILE A 1 105 ? 17.185 11.282 -13.688 1.00 75.06 105 ILE A N 1
ATOM 824 C CA . ILE A 1 105 ? 16.604 12.262 -12.754 1.00 75.06 105 ILE A CA 1
ATOM 825 C C . ILE A 1 105 ? 15.281 12.849 -13.258 1.00 75.06 105 ILE A C 1
ATOM 827 O O . ILE A 1 105 ? 14.387 13.097 -12.464 1.00 75.06 105 ILE A O 1
ATOM 831 N N . GLU A 1 106 ? 15.102 12.984 -14.571 1.00 74.19 106 GLU A N 1
ATOM 832 C CA . GLU A 1 106 ? 13.846 13.464 -15.165 1.00 74.19 106 GLU A CA 1
ATOM 833 C C . GLU A 1 106 ? 12.670 12.503 -14.937 1.00 74.19 106 GLU A C 1
ATOM 835 O O . GLU A 1 106 ? 11.520 12.929 -14.928 1.00 74.19 106 GLU A O 1
ATOM 840 N N . PHE A 1 107 ? 12.950 11.217 -14.716 1.00 71.00 107 PHE A N 1
ATOM 841 C CA . PHE A 1 107 ? 11.946 10.212 -14.378 1.00 71.00 107 PHE A CA 1
ATOM 842 C C . PHE A 1 107 ? 11.717 10.115 -12.864 1.00 71.00 107 PHE A C 1
ATOM 844 O O . PHE A 1 107 ? 10.580 9.980 -12.416 1.00 71.00 107 PHE A O 1
ATOM 851 N N . TYR A 1 108 ? 12.790 10.171 -12.069 1.00 69.00 108 TYR A N 1
ATOM 852 C CA . TYR A 1 108 ? 12.714 9.953 -10.622 1.00 69.00 108 TYR A CA 1
ATOM 853 C C . TYR A 1 108 ? 12.424 11.213 -9.798 1.00 69.00 108 TYR A C 1
ATOM 855 O O . TYR A 1 108 ? 11.875 11.078 -8.714 1.00 69.00 108 TYR A O 1
ATOM 863 N N . ASP A 1 109 ? 12.805 12.398 -10.277 1.00 71.81 109 ASP A N 1
ATOM 864 C CA . ASP A 1 109 ? 12.582 13.712 -9.657 1.00 71.81 109 ASP A CA 1
ATOM 865 C C . ASP A 1 109 ? 12.334 14.761 -10.765 1.00 71.81 109 ASP A C 1
ATOM 867 O O . ASP A 1 109 ? 13.161 15.653 -10.994 1.00 71.81 109 ASP A O 1
ATOM 871 N N . PRO A 1 110 ? 11.202 14.664 -11.495 1.00 70.50 110 PRO A N 1
ATOM 872 C CA . PRO A 1 110 ? 10.889 15.562 -12.615 1.00 70.50 110 PRO A CA 1
ATOM 873 C C . PRO A 1 110 ? 10.857 17.037 -12.197 1.00 70.50 110 PRO A C 1
ATOM 875 O O . PRO A 1 110 ? 11.185 17.924 -12.983 1.00 70.50 110 PRO A O 1
ATOM 878 N N . ASN A 1 111 ? 10.523 17.296 -10.931 1.00 72.56 111 ASN A N 1
ATOM 879 C CA . ASN A 1 111 ? 10.449 18.629 -10.345 1.00 72.56 111 ASN A CA 1
ATOM 880 C C . ASN A 1 111 ? 11.806 19.148 -9.832 1.00 72.56 111 ASN A C 1
ATOM 882 O O . ASN A 1 111 ? 11.867 20.262 -9.310 1.00 72.56 111 ASN A O 1
ATOM 886 N N . ARG A 1 112 ? 12.892 18.371 -9.981 1.00 73.19 112 ARG A N 1
ATOM 887 C CA . ARG A 1 112 ? 14.263 18.706 -9.549 1.00 73.19 112 ARG A CA 1
ATOM 888 C C . ARG A 1 112 ? 14.330 19.226 -8.114 1.00 73.19 112 ARG A C 1
ATOM 890 O O . ARG A 1 112 ? 15.033 20.190 -7.808 1.00 73.19 112 ARG A O 1
ATOM 897 N N . THR A 1 113 ? 13.586 18.582 -7.226 1.00 72.50 113 THR A N 1
ATOM 898 C CA . THR A 1 113 ? 13.546 18.914 -5.803 1.00 72.50 113 THR A CA 1
ATOM 899 C C . THR A 1 113 ? 14.864 18.605 -5.085 1.00 72.50 113 THR A C 1
ATOM 901 O O . THR A 1 113 ? 15.074 19.093 -3.974 1.00 72.50 113 THR A O 1
ATOM 904 N N . GLY A 1 114 ? 15.757 17.814 -5.697 1.00 69.25 114 GLY A N 1
ATOM 905 C CA . GLY A 1 114 ? 17.033 17.391 -5.105 1.00 69.25 114 GLY A CA 1
ATOM 906 C C . GLY A 1 114 ? 16.856 16.312 -4.033 1.00 69.25 114 GLY A C 1
ATOM 907 O O . GLY A 1 114 ? 17.792 15.972 -3.300 1.00 69.25 114 GLY A O 1
ATOM 908 N N . TYR A 1 115 ? 15.642 15.776 -3.932 1.00 68.38 115 TYR A N 1
ATOM 909 C CA . TYR A 1 115 ? 15.278 14.709 -3.028 1.00 68.38 115 TYR A CA 1
ATOM 910 C C . TYR A 1 115 ? 14.862 13.491 -3.820 1.00 68.38 115 TYR A C 1
ATOM 912 O O . TYR A 1 115 ? 14.187 13.575 -4.839 1.00 68.38 115 TYR A O 1
ATOM 920 N N . TYR A 1 116 ? 15.238 12.339 -3.296 1.00 65.56 116 TYR A N 1
ATOM 921 C CA . TYR A 1 116 ? 14.947 11.077 -3.923 1.00 65.56 116 TYR A CA 1
ATOM 922 C C . TYR A 1 116 ? 14.717 10.011 -2.855 1.00 65.56 116 TYR A C 1
ATOM 924 O O . TYR A 1 116 ? 15.200 10.133 -1.722 1.00 65.56 116 TYR A O 1
ATOM 932 N N . PRO A 1 117 ? 13.974 8.952 -3.162 1.00 58.25 117 PRO A N 1
ATOM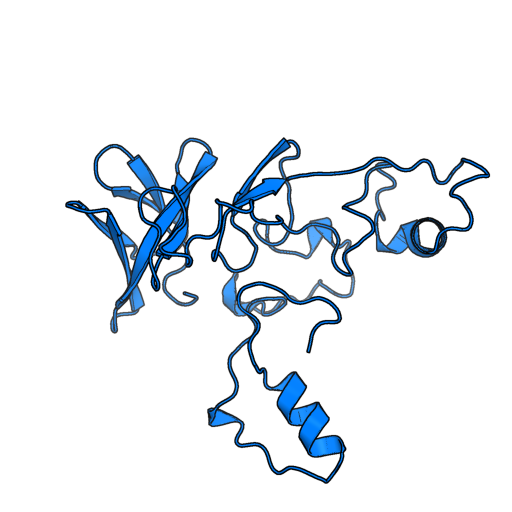 933 C CA . PRO A 1 117 ? 13.768 7.905 -2.173 1.00 58.25 117 PRO A CA 1
ATOM 934 C C . PRO A 1 117 ? 14.880 6.864 -2.175 1.00 58.25 117 PRO A C 1
ATOM 936 O O . PRO A 1 117 ? 15.649 6.763 -3.117 1.00 58.25 117 PRO A O 1
ATOM 939 N N . ASN A 1 118 ? 14.970 6.079 -1.105 1.00 58.09 118 ASN A N 1
ATOM 940 C CA . ASN A 1 118 ? 16.069 5.140 -0.851 1.00 58.09 118 ASN A CA 1
ATOM 941 C C . ASN A 1 118 ? 16.561 4.378 -2.113 1.00 58.09 118 ASN A C 1
ATOM 943 O O . ASN A 1 118 ? 15.781 3.674 -2.749 1.00 58.09 118 ASN A O 1
ATOM 947 N N . LEU A 1 119 ? 17.868 4.474 -2.420 1.00 52.19 119 LEU A N 1
ATOM 948 C CA . LEU A 1 119 ? 18.520 3.957 -3.646 1.00 52.19 119 LEU A CA 1
ATOM 949 C C . LEU A 1 119 ? 18.342 2.452 -3.905 1.00 52.19 119 LEU A C 1
ATOM 951 O O . LEU A 1 119 ? 18.599 1.982 -5.008 1.00 52.19 119 LEU A O 1
ATOM 955 N N . ASN A 1 120 ? 17.950 1.675 -2.896 1.00 53.47 120 ASN A N 1
ATOM 956 C CA . ASN A 1 120 ? 17.934 0.215 -2.977 1.00 53.47 120 ASN A CA 1
ATOM 957 C C . ASN A 1 120 ? 16.606 -0.374 -3.477 1.00 53.47 120 ASN A C 1
ATOM 959 O O . ASN A 1 120 ? 16.423 -1.592 -3.422 1.00 53.47 120 ASN A O 1
ATOM 963 N N . THR A 1 121 ? 15.646 0.451 -3.901 1.00 53.62 121 THR A N 1
ATOM 964 C CA . THR A 1 121 ? 14.297 -0.015 -4.244 1.00 53.62 121 THR A CA 1
ATOM 965 C C . THR A 1 121 ? 13.826 0.543 -5.582 1.00 53.62 121 THR A C 1
ATOM 967 O O . THR A 1 121 ? 13.899 1.738 -5.827 1.00 53.62 121 THR A O 1
ATOM 970 N N . ILE A 1 122 ? 13.299 -0.346 -6.434 1.00 53.56 122 ILE A N 1
ATOM 971 C CA . ILE A 1 122 ? 12.821 -0.066 -7.806 1.00 53.56 122 ILE A CA 1
ATOM 972 C C . ILE A 1 122 ? 11.662 0.951 -7.837 1.00 53.56 122 ILE A C 1
ATOM 974 O O . ILE A 1 122 ? 11.405 1.555 -8.870 1.00 53.56 122 ILE A O 1
ATOM 978 N N . ASN A 1 123 ? 10.980 1.164 -6.709 1.00 54.59 123 ASN A N 1
ATOM 979 C CA . ASN A 1 123 ? 9.949 2.184 -6.570 1.00 54.59 123 ASN A CA 1
ATOM 980 C C . ASN A 1 123 ? 10.356 3.193 -5.515 1.00 54.59 123 ASN A C 1
ATOM 982 O O . ASN A 1 123 ? 10.837 2.842 -4.438 1.00 54.59 123 ASN A O 1
ATOM 986 N N . THR A 1 124 ? 10.132 4.448 -5.850 1.00 55.78 124 THR A N 1
ATOM 987 C CA . THR A 1 124 ? 10.696 5.576 -5.148 1.00 55.78 124 THR A CA 1
ATOM 988 C C . THR A 1 124 ? 9.819 5.918 -3.932 1.00 55.78 124 THR A C 1
ATOM 990 O O . THR A 1 124 ? 10.263 5.765 -2.808 1.00 55.78 124 THR A O 1
ATOM 993 N N . TYR A 1 125 ? 8.541 6.251 -4.022 1.00 62.19 125 TYR A N 1
ATOM 994 C CA . TYR A 1 125 ? 7.912 6.998 -2.910 1.00 62.19 125 TYR A CA 1
ATOM 995 C C . TYR A 1 125 ? 7.179 6.191 -1.821 1.00 62.19 125 TYR A C 1
ATOM 997 O O . TYR A 1 125 ? 6.441 6.777 -1.029 1.00 62.19 125 TYR A O 1
ATOM 1005 N N . TYR A 1 126 ? 7.370 4.872 -1.727 1.00 70.25 126 TYR A N 1
ATOM 1006 C CA . TYR A 1 126 ? 6.562 4.047 -0.821 1.00 70.25 126 TYR A CA 1
ATOM 10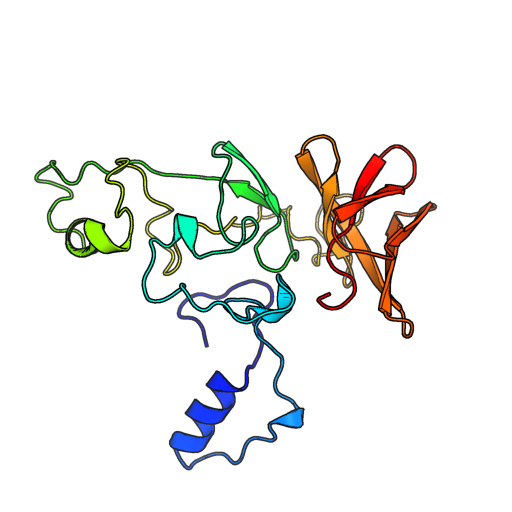07 C C . TYR A 1 126 ? 7.114 3.974 0.610 1.00 70.25 126 TYR A C 1
ATOM 1009 O O . TYR A 1 126 ? 8.320 3.927 0.859 1.00 70.25 126 TYR A O 1
ATOM 1017 N N . VAL A 1 127 ? 6.208 3.883 1.584 1.00 75.25 127 VAL A N 1
ATOM 1018 C CA . VAL A 1 127 ? 6.578 3.650 2.983 1.00 75.25 127 VAL A CA 1
ATOM 1019 C C . VAL A 1 127 ? 7.167 2.250 3.137 1.00 75.25 127 VAL A C 1
ATOM 1021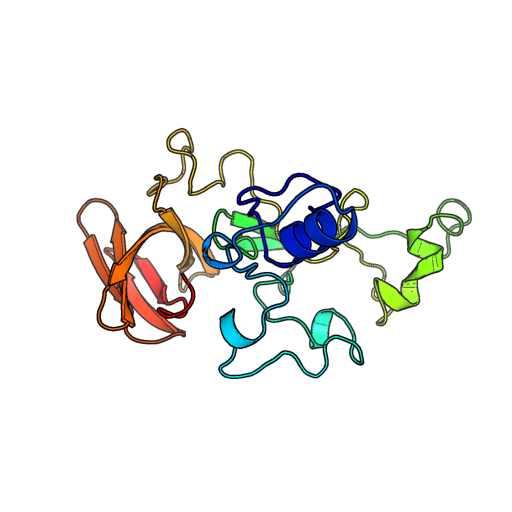 O O . VAL A 1 127 ? 6.502 1.250 2.855 1.00 75.25 127 VAL A O 1
ATOM 1024 N N . ARG A 1 128 ? 8.395 2.156 3.653 1.00 77.00 128 ARG A N 1
ATOM 1025 C CA . ARG A 1 128 ? 8.964 0.882 4.108 1.00 77.00 128 ARG A CA 1
ATOM 1026 C C . ARG A 1 128 ? 8.535 0.638 5.555 1.00 77.00 128 ARG A C 1
ATOM 1028 O O . ARG A 1 128 ? 8.831 1.489 6.395 1.00 77.00 128 ARG A O 1
ATOM 1035 N N . PRO A 1 129 ? 7.886 -0.496 5.872 1.00 77.56 129 PRO A N 1
ATOM 1036 C CA . PRO A 1 129 ? 7.457 -0.753 7.235 1.00 77.56 129 PRO A CA 1
ATOM 1037 C C . PRO A 1 129 ? 8.667 -0.888 8.162 1.00 77.56 129 PRO A C 1
ATOM 1039 O O . PRO A 1 129 ? 9.728 -1.369 7.745 1.00 77.56 129 PRO A O 1
ATOM 1042 N N . TYR A 1 130 ? 8.505 -0.483 9.422 1.00 79.25 130 TYR A N 1
ATOM 1043 C CA . TYR A 1 130 ? 9.478 -0.831 10.454 1.00 79.25 130 TYR A CA 1
ATOM 1044 C C . TYR A 1 130 ? 9.548 -2.358 10.628 1.00 79.25 130 TYR A C 1
ATOM 1046 O O . TYR A 1 130 ? 8.640 -3.086 10.220 1.00 79.25 130 TYR A O 1
ATOM 1054 N N . SER A 1 131 ? 10.622 -2.858 11.243 1.00 76.56 131 SER A N 1
ATOM 1055 C CA . SER A 1 131 ? 10.744 -4.287 11.568 1.00 76.56 131 SER A CA 1
ATOM 1056 C C . SER A 1 131 ? 9.611 -4.766 12.477 1.00 76.56 131 SER A C 1
ATOM 1058 O O . SER A 1 131 ? 9.101 -5.866 12.294 1.00 76.56 131 SER A O 1
ATOM 1060 N N . ASP A 1 132 ? 9.195 -3.919 13.415 1.00 76.56 132 ASP A N 1
ATOM 1061 C CA . ASP A 1 132 ? 8.049 -4.111 14.301 1.00 76.56 132 ASP A CA 1
ATOM 1062 C C . ASP A 1 132 ? 6.750 -3.526 13.726 1.00 76.56 132 ASP A C 1
ATOM 1064 O O . ASP A 1 132 ? 5.674 -3.912 14.150 1.00 76.56 132 ASP A O 1
ATOM 1068 N N . GLY A 1 133 ? 6.801 -2.667 12.711 1.00 79.56 133 GLY A N 1
ATOM 1069 C CA . GLY A 1 133 ? 5.623 -2.023 12.116 1.00 79.56 133 GLY A CA 1
ATOM 1070 C C . GLY A 1 133 ? 4.798 -2.904 11.172 1.00 79.56 133 GLY A C 1
ATOM 1071 O O . GLY A 1 133 ? 4.033 -2.377 10.367 1.00 79.56 133 GLY A O 1
ATOM 1072 N N . GLN A 1 134 ? 4.976 -4.226 11.195 1.00 85.44 134 GLN A N 1
ATOM 1073 C CA . GLN A 1 134 ? 4.241 -5.169 10.349 1.00 85.44 134 GLN A CA 1
ATOM 1074 C C . GLN A 1 134 ? 2.951 -5.609 11.042 1.00 85.44 134 GLN A C 1
ATOM 1076 O O . GLN A 1 134 ? 2.997 -6.369 12.005 1.00 85.44 134 GLN A O 1
ATOM 1081 N N . CYS A 1 135 ? 1.798 -5.192 10.519 1.00 85.25 135 CYS A N 1
ATOM 1082 C CA . CYS A 1 135 ? 0.509 -5.478 11.150 1.00 85.25 135 CYS A CA 1
ATOM 1083 C C . CYS A 1 135 ? 0.144 -6.963 11.118 1.00 85.25 135 CYS A C 1
ATOM 1085 O O . CYS A 1 135 ? -0.464 -7.466 12.051 1.00 85.25 135 CYS A O 1
ATOM 1087 N N . TRP A 1 136 ? 0.569 -7.684 10.082 1.00 80.00 136 TRP A N 1
ATOM 1088 C CA . TRP A 1 136 ? 0.269 -9.109 9.924 1.00 80.00 136 TRP A CA 1
ATOM 1089 C C . TRP A 1 136 ? 1.121 -10.031 10.809 1.00 80.00 136 TRP A C 1
ATOM 1091 O O . TRP A 1 136 ? 0.834 -11.224 10.904 1.00 80.00 136 TRP A O 1
ATOM 1101 N N . ASN A 1 137 ? 2.192 -9.509 11.415 1.00 76.12 137 ASN A N 1
ATOM 1102 C CA . ASN A 1 137 ? 3.096 -10.299 12.235 1.00 76.12 137 ASN A CA 1
ATOM 1103 C C . ASN A 1 137 ? 2.605 -10.292 13.687 1.00 76.12 137 ASN A C 1
ATOM 1105 O O . ASN A 1 137 ? 2.738 -9.289 14.379 1.00 76.12 137 ASN A O 1
ATOM 1109 N N . SER A 1 138 ? 2.098 -11.426 14.171 1.00 64.94 138 SER A N 1
ATOM 1110 C CA . SER A 1 138 ? 1.627 -11.582 15.555 1.00 64.94 138 SER A CA 1
ATOM 1111 C C . SER A 1 138 ? 2.729 -11.437 16.614 1.00 64.94 138 SER A C 1
ATOM 1113 O O . SER A 1 138 ? 2.424 -11.358 17.798 1.00 64.94 138 SER A O 1
ATOM 1115 N N . GLN A 1 139 ? 4.006 -11.437 16.213 1.00 61.62 139 GLN A N 1
ATOM 1116 C CA . GLN A 1 139 ? 5.148 -11.147 17.089 1.00 61.62 139 GLN A CA 1
ATOM 1117 C C . GLN A 1 139 ? 5.509 -9.656 17.129 1.00 61.62 139 GLN A C 1
ATOM 1119 O O . GLN A 1 139 ? 6.432 -9.264 17.842 1.00 61.62 139 GLN A O 1
ATOM 1124 N N . SER A 1 140 ? 4.816 -8.819 16.355 1.00 63.94 140 SER A N 1
ATOM 1125 C CA . SER A 1 140 ? 4.943 -7.371 16.456 1.00 63.94 140 SER A CA 1
ATOM 1126 C C . SER A 1 140 ? 4.473 -6.903 17.835 1.00 63.94 140 SER A C 1
ATOM 1128 O O . SER A 1 140 ? 3.410 -7.293 18.309 1.00 63.94 140 SER A O 1
ATOM 1130 N N . SER A 1 141 ? 5.241 -6.011 18.459 1.00 58.97 141 SER A N 1
ATOM 1131 C CA . SER A 1 141 ? 4.843 -5.291 19.674 1.00 58.97 141 SER A CA 1
ATOM 1132 C C . SER A 1 141 ? 3.748 -4.245 19.423 1.00 58.97 141 SER A C 1
ATOM 1134 O O . SER A 1 141 ? 3.323 -3.560 20.355 1.00 58.97 141 SER A O 1
ATOM 1136 N N . THR A 1 142 ? 3.291 -4.088 18.177 1.00 63.81 142 THR A N 1
ATOM 1137 C CA . THR A 1 142 ? 2.232 -3.141 17.838 1.00 63.81 142 THR A CA 1
ATOM 1138 C C . THR A 1 142 ? 0.889 -3.666 18.334 1.00 63.81 142 THR A C 1
ATOM 1140 O O . THR A 1 142 ? 0.466 -4.770 17.995 1.00 63.81 142 THR A O 1
ATOM 1143 N N . ILE A 1 143 ? 0.185 -2.839 19.107 1.00 60.66 143 ILE A N 1
ATOM 1144 C CA . ILE A 1 143 ? -1.193 -3.101 19.534 1.00 60.66 143 ILE A CA 1
ATOM 1145 C C . ILE A 1 143 ? -2.059 -3.371 18.297 1.00 60.66 143 ILE A C 1
ATOM 1147 O O . ILE A 1 143 ? -2.035 -2.579 17.354 1.00 60.66 143 ILE A O 1
ATOM 1151 N N . GLY A 1 144 ? -2.814 -4.472 18.325 1.00 66.25 144 GLY A N 1
ATOM 1152 C CA . GLY A 1 144 ? -3.707 -4.874 17.239 1.00 66.25 144 GLY A CA 1
ATOM 1153 C C . GLY A 1 144 ? -3.018 -5.585 16.073 1.00 66.25 144 GLY A C 1
ATOM 1154 O O . GLY A 1 144 ? -3.623 -5.697 15.015 1.00 66.25 144 GLY A O 1
ATOM 1155 N N . ALA A 1 145 ? -1.769 -6.046 16.225 1.00 69.62 145 ALA A N 1
ATOM 1156 C CA . ALA A 1 145 ? -1.132 -6.912 15.236 1.00 69.62 145 ALA A CA 1
ATOM 1157 C C . ALA A 1 145 ? -1.744 -8.324 15.249 1.00 69.62 145 ALA A C 1
ATOM 1159 O O . ALA A 1 145 ? -1.932 -8.941 16.297 1.00 69.62 145 ALA A O 1
ATOM 1160 N N . GLY A 1 146 ? -2.032 -8.849 14.063 1.00 74.62 146 GLY A N 1
ATOM 1161 C CA . GLY A 1 146 ? -2.768 -10.092 13.871 1.00 74.62 146 GLY A CA 1
ATOM 1162 C C . GLY A 1 146 ? -2.855 -10.453 12.394 1.00 74.62 146 GLY A C 1
ATOM 1163 O O . GLY A 1 146 ? -2.614 -9.625 11.520 1.00 74.62 146 GLY A O 1
ATOM 1164 N N . GLN A 1 147 ? -3.207 -11.699 12.076 1.00 79.75 147 GLN A N 1
ATOM 1165 C CA . GLN A 1 147 ? -3.228 -12.173 10.684 1.00 79.75 147 GLN A CA 1
ATOM 1166 C C . GLN A 1 147 ? -4.162 -11.348 9.772 1.00 79.75 147 GLN A C 1
ATOM 1168 O O . GLN A 1 147 ? -3.903 -11.229 8.568 1.00 79.75 147 GLN A O 1
ATOM 1173 N N . ASN A 1 148 ? -5.201 -10.751 10.365 1.00 84.75 148 ASN A N 1
ATOM 1174 C CA . ASN A 1 148 ? -6.210 -9.922 9.704 1.00 84.75 148 ASN A CA 1
ATOM 1175 C C . ASN A 1 148 ? -6.035 -8.425 9.997 1.00 84.75 148 ASN A C 1
ATOM 1177 O O . ASN A 1 148 ? -6.924 -7.631 9.691 1.00 84.75 148 ASN A O 1
ATOM 1181 N N . ALA A 1 149 ? -4.908 -8.027 10.586 1.00 87.31 149 ALA A N 1
ATOM 1182 C CA . ALA A 1 149 ? -4.666 -6.643 10.928 1.00 87.31 149 ALA A CA 1
ATOM 1183 C C . ALA A 1 149 ? -4.098 -5.859 9.749 1.00 87.31 149 ALA A C 1
ATOM 1185 O O . ALA A 1 149 ? -3.131 -6.265 9.090 1.00 87.31 149 ALA A O 1
ATOM 1186 N N . PHE A 1 150 ? -4.685 -4.689 9.535 1.00 87.50 150 PHE A N 1
ATOM 1187 C CA . PHE A 1 150 ? -4.254 -3.716 8.546 1.00 87.50 150 PHE A CA 1
ATOM 1188 C C . PHE A 1 150 ? -3.927 -2.393 9.230 1.00 87.50 150 PHE A C 1
ATOM 1190 O O . PHE A 1 150 ? -4.367 -2.104 10.340 1.00 87.50 150 PHE A O 1
ATOM 1197 N N . CYS A 1 151 ? -3.102 -1.603 8.566 1.00 86.62 151 CYS A N 1
ATOM 1198 C CA . CYS A 1 151 ? -2.712 -0.281 8.985 1.00 86.62 151 CYS A CA 1
ATOM 1199 C C . CYS A 1 151 ? -3.840 0.700 8.688 1.00 86.62 151 CYS A C 1
ATOM 1201 O O . CYS A 1 151 ? -4.300 0.797 7.553 1.00 86.62 151 CYS A O 1
ATOM 1203 N N . HIS A 1 152 ? -4.227 1.465 9.699 1.00 87.06 152 HIS A N 1
ATOM 1204 C CA . HIS A 1 152 ? -5.176 2.562 9.582 1.00 87.06 152 HIS A CA 1
ATOM 1205 C C . HIS A 1 152 ? -4.581 3.822 10.189 1.00 87.06 152 HIS A C 1
ATOM 1207 O O . HIS A 1 152 ? -3.858 3.760 11.187 1.00 87.06 152 HIS A O 1
ATOM 1213 N N . VAL A 1 153 ? -4.896 4.969 9.594 1.00 85.00 153 VAL A N 1
ATOM 1214 C CA . VAL A 1 153 ? -4.423 6.274 10.062 1.00 85.00 153 VAL A CA 1
ATOM 1215 C C . VAL A 1 153 ? -5.500 6.907 10.937 1.00 85.00 153 VAL A C 1
ATOM 1217 O O . VAL A 1 153 ? -6.656 7.045 10.531 1.00 85.00 153 VAL A O 1
ATOM 1220 N N . GLY A 1 154 ? -5.122 7.268 12.163 1.00 82.50 154 GLY A N 1
ATOM 1221 C CA . GLY A 1 154 ? -6.000 8.020 13.052 1.00 82.50 154 GLY A CA 1
ATOM 1222 C C . GLY A 1 154 ? -6.108 9.494 12.656 1.00 82.50 154 GLY A C 1
ATOM 1223 O O . GLY A 1 154 ? -5.269 10.013 11.923 1.00 82.50 154 GLY A O 1
ATOM 1224 N N . SER A 1 155 ? -7.082 10.212 13.214 1.00 78.38 155 SER A N 1
ATOM 1225 C CA . SER A 1 155 ? -7.233 11.667 13.015 1.00 78.38 155 SER A CA 1
ATOM 1226 C C . SER A 1 155 ? -6.003 12.482 13.446 1.00 78.38 155 SER A C 1
ATOM 1228 O O . SER A 1 155 ? -5.771 13.572 12.934 1.00 78.38 155 SER A O 1
ATOM 1230 N N . SER A 1 156 ? -5.177 11.939 14.348 1.00 77.38 156 SER A N 1
ATOM 1231 C CA . SER A 1 156 ? -3.889 12.514 14.760 1.00 77.38 156 SER A CA 1
ATOM 1232 C C . SER A 1 156 ? -2.751 12.295 13.752 1.00 77.38 156 SER A C 1
ATOM 1234 O O . SER A 1 156 ? -1.618 12.689 14.018 1.00 77.38 156 SER A O 1
ATOM 1236 N N . GLY A 1 157 ? -3.019 11.628 12.625 1.00 78.06 157 GLY A N 1
ATOM 1237 C CA . GLY A 1 157 ? -2.032 11.296 11.596 1.00 78.06 157 GLY A CA 1
ATOM 1238 C C . GLY A 1 157 ? -1.120 10.117 11.948 1.00 78.06 157 GLY A C 1
ATOM 1239 O O . GLY A 1 157 ? -0.257 9.759 11.151 1.00 78.06 157 GLY A O 1
ATOM 1240 N N . ASN A 1 158 ? -1.294 9.490 13.116 1.00 83.44 158 ASN A N 1
ATOM 1241 C CA . ASN A 1 158 ? -0.490 8.337 13.510 1.00 83.44 158 ASN A CA 1
ATOM 1242 C C . ASN A 1 158 ? -1.108 7.025 12.994 1.00 83.44 158 ASN A C 1
ATOM 1244 O O . ASN A 1 158 ? -2.283 6.762 13.270 1.00 83.44 158 ASN A O 1
ATOM 1248 N N . PRO A 1 159 ? -0.333 6.186 12.281 1.00 86.75 159 PRO A N 1
ATOM 1249 C CA . PRO A 1 159 ? -0.792 4.876 11.847 1.00 86.75 159 PRO A CA 1
ATOM 1250 C C . PRO A 1 159 ? -0.819 3.873 13.007 1.00 86.75 159 PRO A C 1
ATOM 1252 O O . PRO A 1 159 ? 0.022 3.918 13.907 1.00 86.75 159 PRO A O 1
ATOM 1255 N N . SER A 1 160 ? -1.764 2.938 12.960 1.00 86.75 160 SER A N 1
ATOM 1256 C CA . SER A 1 160 ? -1.879 1.823 13.904 1.00 86.75 160 SER A CA 1
ATOM 1257 C C . SER A 1 160 ? -2.421 0.571 13.220 1.00 86.75 160 SER A C 1
ATOM 1259 O O . SER A 1 160 ? -3.112 0.674 12.208 1.00 86.75 160 SER A O 1
ATOM 1261 N N . CYS A 1 161 ? -2.099 -0.602 13.762 1.00 87.88 161 CYS A N 1
ATOM 1262 C CA . CYS A 1 161 ? -2.611 -1.875 13.266 1.00 87.88 161 CYS A CA 1
ATOM 1263 C C . CYS A 1 161 ? -3.953 -2.194 13.930 1.00 87.88 161 CYS A C 1
ATOM 1265 O O . CYS A 1 161 ? -4.086 -2.073 15.147 1.00 87.88 161 CYS A O 1
ATOM 1267 N N . ILE A 1 162 ? -4.950 -2.555 13.126 1.00 88.88 162 ILE A N 1
ATOM 1268 C CA . ILE A 1 162 ? -6.309 -2.850 13.587 1.00 88.88 162 ILE A CA 1
ATOM 1269 C C . ILE A 1 162 ? -6.831 -4.056 12.812 1.00 88.88 162 ILE A C 1
ATOM 1271 O O . ILE A 1 162 ? -6.726 -4.096 11.579 1.00 88.88 162 ILE A O 1
ATOM 1275 N N . ASP A 1 163 ? -7.418 -5.022 13.518 1.00 88.75 163 ASP A N 1
ATOM 1276 C CA . ASP A 1 163 ? -8.066 -6.165 12.881 1.00 88.75 163 ASP A CA 1
ATOM 1277 C C . ASP A 1 163 ? -9.218 -5.681 12.008 1.00 88.75 163 ASP A C 1
ATOM 1279 O O . ASP A 1 163 ? -10.086 -4.920 12.442 1.00 88.75 163 ASP A O 1
ATOM 1283 N N . THR A 1 164 ? -9.198 -6.111 10.752 1.00 88.19 164 THR A N 1
ATOM 1284 C CA . THR A 1 164 ? -10.112 -5.623 9.729 1.00 88.19 164 THR A CA 1
ATOM 1285 C C . THR A 1 164 ? -10.795 -6.789 9.032 1.00 88.19 164 THR A C 1
ATOM 1287 O O . THR A 1 164 ? -10.137 -7.722 8.575 1.00 88.19 164 THR A O 1
ATOM 1290 N N . PHE A 1 165 ? -12.122 -6.727 8.929 1.00 88.06 165 PHE A N 1
ATOM 1291 C CA . PHE A 1 165 ? -12.938 -7.764 8.304 1.00 88.06 165 PHE A CA 1
ATOM 1292 C C . PHE A 1 165 ? -13.876 -7.154 7.269 1.00 88.06 165 PHE A C 1
ATOM 1294 O O . PHE A 1 165 ? -14.644 -6.244 7.580 1.00 88.06 165 PHE A O 1
ATOM 1301 N N . CYS A 1 166 ? -13.853 -7.685 6.052 1.00 84.94 166 CYS A N 1
ATOM 1302 C CA . CYS A 1 166 ? -14.786 -7.291 5.003 1.00 84.94 166 CYS A CA 1
ATOM 1303 C C . CYS A 1 166 ? -16.099 -8.056 5.174 1.00 84.94 166 CYS A C 1
ATOM 1305 O O . CYS A 1 166 ? -16.127 -9.289 5.154 1.00 84.94 166 CYS A O 1
ATOM 1307 N N . ASN A 1 167 ? -17.191 -7.321 5.352 1.00 86.31 167 ASN A N 1
ATOM 1308 C CA . ASN A 1 167 ? -18.520 -7.892 5.494 1.00 86.31 167 ASN A CA 1
ATOM 1309 C C . ASN A 1 167 ? -19.155 -8.128 4.110 1.00 86.31 167 ASN A C 1
ATOM 1311 O O . ASN A 1 167 ? -18.939 -7.338 3.187 1.00 86.31 167 ASN A O 1
ATOM 1315 N N . PRO A 1 168 ? -20.032 -9.140 3.958 1.00 83.00 168 PRO A N 1
ATOM 1316 C CA . PRO A 1 168 ? -20.690 -9.447 2.681 1.00 83.00 168 PRO A CA 1
ATOM 1317 C C . PRO A 1 168 ? -21.538 -8.308 2.096 1.00 83.00 168 PRO A C 1
ATOM 1319 O O . PRO A 1 168 ? -21.818 -8.292 0.904 1.00 83.00 168 PRO A O 1
ATOM 1322 N N . ASN A 1 169 ? -21.959 -7.354 2.928 1.00 82.38 169 ASN A N 1
ATOM 1323 C CA . ASN A 1 169 ? -22.749 -6.188 2.530 1.00 82.38 169 ASN A CA 1
ATOM 1324 C C . ASN A 1 169 ? -21.895 -5.015 2.005 1.00 82.38 169 ASN A C 1
ATOM 1326 O O . ASN A 1 169 ? -22.431 -3.925 1.816 1.00 82.38 169 ASN A O 1
ATOM 1330 N N . GLY A 1 170 ? -20.587 -5.211 1.808 1.00 80.31 170 GLY A N 1
ATOM 1331 C CA . GLY A 1 170 ? -19.681 -4.164 1.333 1.00 80.31 170 GLY A CA 1
ATOM 1332 C C . GLY A 1 170 ? -19.306 -3.134 2.401 1.00 80.31 170 GLY A C 1
ATOM 1333 O O . GLY A 1 170 ? -18.940 -2.017 2.057 1.00 80.31 170 GLY A O 1
ATOM 1334 N N . THR A 1 171 ? -19.413 -3.486 3.686 1.00 87.69 171 THR A N 1
ATOM 1335 C CA . THR A 1 171 ? -18.898 -2.678 4.806 1.00 87.69 171 THR A CA 1
ATOM 1336 C C . THR A 1 171 ? -17.653 -3.320 5.404 1.00 87.69 171 THR A C 1
ATOM 1338 O O . THR A 1 171 ? -17.384 -4.503 5.189 1.00 87.69 171 THR A O 1
ATOM 1341 N N . LEU A 1 172 ? -16.894 -2.547 6.171 1.00 88.56 172 LEU A N 1
ATOM 1342 C CA . LEU A 1 172 ? -15.636 -2.985 6.757 1.00 88.56 172 LEU A CA 1
ATOM 1343 C C . LEU A 1 172 ? -15.697 -2.868 8.280 1.00 88.56 172 LEU A C 1
ATOM 1345 O O . LEU A 1 172 ? -15.940 -1.795 8.821 1.00 88.56 172 LEU A O 1
ATOM 1349 N N . THR A 1 173 ? -15.511 -3.984 8.977 1.00 91.06 173 THR A N 1
ATOM 1350 C CA . THR A 1 173 ? -15.497 -4.039 10.441 1.00 91.06 173 THR A CA 1
ATOM 1351 C C . THR A 1 173 ? -14.073 -3.849 10.938 1.00 91.06 173 THR A C 1
ATOM 1353 O O . THR A 1 173 ? -13.193 -4.638 10.600 1.00 91.06 173 THR A O 1
ATOM 1356 N N . LEU A 1 174 ? -13.867 -2.837 11.774 1.00 90.44 174 LEU A N 1
ATOM 1357 C CA . LEU A 1 174 ? -12.640 -2.603 12.526 1.00 90.44 174 LEU A CA 1
ATOM 1358 C C . LEU A 1 174 ? -12.812 -3.131 13.946 1.00 90.44 174 LEU A C 1
ATOM 1360 O O . LEU A 1 174 ? -13.802 -2.809 14.604 1.00 90.44 174 LEU A O 1
ATOM 1364 N N . LYS A 1 175 ? -11.848 -3.909 14.433 1.00 89.44 175 LYS A N 1
ATOM 1365 C CA . LYS A 1 175 ? -11.861 -4.457 15.789 1.00 89.44 175 LYS A CA 1
ATOM 1366 C C . LYS A 1 175 ? -10.532 -4.207 16.496 1.00 89.44 175 LYS A C 1
ATOM 1368 O O . LYS A 1 175 ? -9.468 -4.474 15.948 1.00 89.44 175 LYS A O 1
ATOM 1373 N N . ASP A 1 176 ? -10.608 -3.733 17.734 1.00 84.88 176 ASP A N 1
ATOM 1374 C CA . ASP A 1 176 ? -9.468 -3.634 18.651 1.00 84.88 176 ASP A CA 1
ATOM 1375 C C . ASP A 1 176 ? -9.888 -4.154 20.021 1.00 84.88 176 ASP A C 1
ATOM 1377 O O . ASP A 1 176 ? -10.659 -3.479 20.696 1.00 84.88 176 ASP A O 1
ATOM 1381 N N . SER A 1 177 ? -9.370 -5.324 20.410 1.00 77.62 177 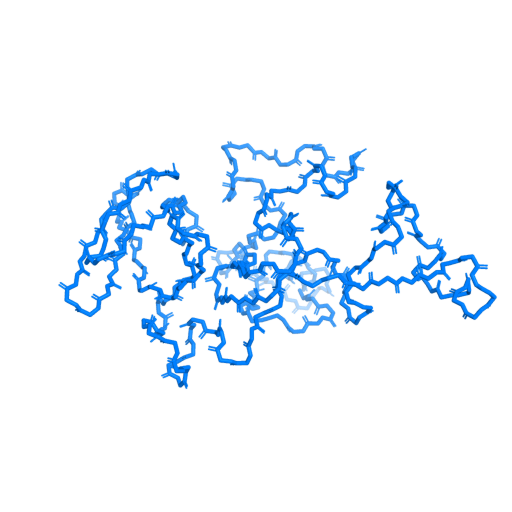SER A N 1
ATOM 1382 C CA . SER A 1 177 ? -9.570 -6.002 21.703 1.00 77.62 177 SER A CA 1
ATOM 1383 C C . SER A 1 177 ? -11.047 -6.090 22.140 1.00 77.62 177 SER A C 1
ATOM 1385 O O . SER A 1 177 ? -11.685 -7.115 21.892 1.00 77.62 177 SER A O 1
ATOM 1387 N N . ASP A 1 178 ? -11.610 -5.003 22.675 1.00 82.50 178 ASP A N 1
ATOM 1388 C CA . ASP A 1 178 ? -12.985 -4.879 23.181 1.00 82.50 178 ASP A CA 1
ATOM 1389 C C . ASP A 1 178 ? -13.895 -3.942 22.359 1.00 82.50 178 ASP A C 1
ATOM 1391 O O . ASP A 1 178 ? -15.101 -3.877 22.589 1.00 82.50 178 ASP A O 1
ATOM 1395 N N . ASN A 1 179 ? -13.345 -3.202 21.395 1.00 89.19 179 ASN A N 1
ATOM 1396 C CA . ASN A 1 179 ? -14.065 -2.201 20.611 1.00 89.19 179 ASN A CA 1
ATOM 1397 C C . ASN A 1 179 ? -14.304 -2.686 19.182 1.00 89.19 179 ASN A C 1
ATOM 1399 O O . ASN A 1 179 ? -13.445 -3.329 18.574 1.00 89.19 179 ASN A O 1
ATOM 1403 N N . VAL A 1 180 ? -15.460 -2.319 18.629 1.00 91.75 180 VAL A N 1
ATOM 1404 C CA . VAL A 1 180 ? -15.835 -2.592 17.239 1.00 91.75 180 VAL A CA 1
ATOM 1405 C C . VAL A 1 180 ? -16.365 -1.312 16.605 1.00 91.75 180 VAL A C 1
ATOM 1407 O O . VAL A 1 180 ? -17.192 -0.624 17.200 1.00 91.75 180 VAL A O 1
ATOM 1410 N N . ALA A 1 181 ? -15.914 -1.013 15.391 1.00 91.81 181 ALA A N 1
ATOM 1411 C CA . ALA A 1 181 ? -16.434 0.065 14.562 1.00 91.81 181 ALA A CA 1
ATOM 1412 C C . ALA A 1 181 ? -16.744 -0.461 13.156 1.00 91.81 181 ALA A C 1
ATOM 1414 O O . ALA A 1 181 ? -16.092 -1.386 12.673 1.00 91.81 181 ALA A O 1
ATOM 1415 N N . ILE A 1 182 ? -17.744 0.123 12.497 1.00 91.69 182 ILE A N 1
ATOM 1416 C CA . ILE A 1 182 ? -18.146 -0.255 11.140 1.00 91.69 182 ILE A CA 1
ATOM 1417 C C . ILE A 1 182 ? -17.894 0.932 10.220 1.00 91.69 182 ILE A C 1
ATOM 1419 O O . ILE A 1 182 ? -18.456 2.004 10.413 1.00 91.69 182 ILE A O 1
ATOM 1423 N N . CYS A 1 183 ? -17.069 0.707 9.209 1.00 88.56 183 CYS A N 1
ATOM 1424 C CA . CYS A 1 183 ? -16.802 1.624 8.118 1.00 88.56 183 CYS A CA 1
ATOM 1425 C C . CYS A 1 183 ? -17.766 1.332 6.968 1.00 88.56 183 CYS A C 1
ATOM 1427 O O . CYS A 1 183 ? -17.702 0.264 6.349 1.00 88.56 183 CYS A O 1
ATOM 1429 N N . SER A 1 184 ? -18.656 2.279 6.676 1.00 86.88 184 SER A N 1
ATOM 1430 C CA . SER A 1 184 ? -19.628 2.142 5.586 1.00 86.88 184 SER A CA 1
ATOM 1431 C C . SER A 1 184 ? -19.138 2.792 4.296 1.00 86.88 184 SER A C 1
ATOM 1433 O O . SER A 1 184 ? -19.578 2.413 3.211 1.00 86.88 184 SER A O 1
ATOM 1435 N N . LYS A 1 185 ? -18.249 3.789 4.397 1.00 82.31 185 LYS A N 1
ATOM 1436 C CA . LYS A 1 185 ? -17.713 4.536 3.251 1.00 82.31 185 LYS A CA 1
ATOM 1437 C C . LYS A 1 185 ? -16.240 4.890 3.448 1.00 82.31 185 LYS A C 1
ATOM 1439 O O . LYS A 1 185 ? -15.761 5.036 4.569 1.00 82.31 185 LYS A O 1
ATOM 1444 N N . ALA A 1 186 ? -15.531 5.073 2.336 1.00 77.94 186 ALA A N 1
ATOM 1445 C CA . ALA A 1 186 ? -14.170 5.601 2.348 1.00 77.94 186 ALA A CA 1
ATOM 1446 C C . ALA A 1 186 ? -14.143 7.030 2.924 1.00 77.94 186 ALA A C 1
ATOM 1448 O O . ALA A 1 186 ? -15.007 7.844 2.597 1.00 77.94 186 ALA A O 1
ATOM 1449 N N . GLY A 1 187 ? -13.151 7.334 3.762 1.00 77.44 187 GLY A N 1
ATOM 1450 C CA . GLY A 1 187 ? -12.953 8.655 4.371 1.00 77.44 187 GLY A CA 1
ATOM 1451 C C . GLY A 1 187 ? -13.869 8.965 5.560 1.00 77.44 187 GLY A C 1
ATOM 1452 O O . GLY A 1 187 ? -13.729 10.019 6.179 1.00 77.44 187 GLY A O 1
ATOM 1453 N N . GLU A 1 188 ? -14.788 8.063 5.910 1.00 85.69 188 GLU A N 1
ATOM 1454 C CA . GLU A 1 188 ? -15.621 8.190 7.106 1.00 85.69 188 GLU A CA 1
ATOM 1455 C C . GLU A 1 188 ? -14.748 8.168 8.368 1.00 85.69 188 GLU A C 1
ATOM 1457 O O . GLU A 1 188 ? -13.836 7.356 8.484 1.00 85.69 188 GLU A O 1
ATOM 1462 N N . SER A 1 189 ? -15.003 9.065 9.320 1.00 87.69 189 SER A N 1
ATOM 1463 C CA . SER A 1 189 ? -14.330 9.034 10.623 1.00 87.69 189 SER A CA 1
ATOM 1464 C C . SER A 1 189 ? -15.153 8.219 11.611 1.00 87.69 189 SER A C 1
ATOM 1466 O O . SER A 1 189 ? -16.283 8.591 11.919 1.00 87.69 189 SER A O 1
ATOM 1468 N N . VAL A 1 190 ? -14.579 7.138 12.132 1.00 90.31 190 VAL A N 1
ATOM 1469 C CA . VAL A 1 190 ? -15.220 6.271 13.129 1.00 90.31 190 VAL A CA 1
ATOM 1470 C C . VAL A 1 190 ? -14.430 6.261 14.427 1.00 90.31 190 VAL A C 1
ATOM 1472 O O . VAL A 1 190 ? -13.201 6.339 14.432 1.00 90.31 190 VAL A O 1
ATOM 1475 N N . THR A 1 191 ? -15.134 6.160 15.549 1.00 89.94 191 THR A N 1
ATOM 1476 C CA . THR A 1 191 ? -14.506 6.074 16.869 1.00 89.94 191 THR A CA 1
ATOM 1477 C C . THR A 1 191 ? -14.364 4.610 17.273 1.00 89.94 191 THR A C 1
ATOM 1479 O O . THR A 1 191 ? -15.349 3.877 17.308 1.00 89.94 191 THR A O 1
ATOM 1482 N N . LEU A 1 192 ? -13.140 4.194 17.594 1.00 87.75 192 LEU A N 1
ATOM 1483 C CA . LEU A 1 192 ? -12.799 2.863 18.088 1.00 87.75 192 LEU A CA 1
ATOM 1484 C C . LEU A 1 192 ? -12.120 3.020 19.457 1.00 87.75 192 LEU A C 1
ATOM 1486 O O . LEU A 1 192 ? -10.943 3.379 19.553 1.00 87.75 192 LEU A O 1
ATOM 1490 N N . GLY A 1 193 ? -12.888 2.820 20.531 1.00 85.31 193 GLY A N 1
ATOM 1491 C CA . GLY A 1 193 ? -12.446 3.133 21.892 1.00 85.31 193 GLY A CA 1
ATOM 1492 C C . GLY A 1 193 ? -12.172 4.632 22.060 1.00 85.31 193 GLY A C 1
ATOM 1493 O O . GLY A 1 193 ? -13.061 5.455 21.867 1.00 85.31 193 GLY A O 1
ATOM 1494 N N . SER A 1 194 ? -10.933 4.998 22.400 1.00 83.44 194 SER A N 1
ATOM 1495 C CA . SER A 1 194 ? -10.490 6.398 22.533 1.00 83.44 194 SER A CA 1
ATOM 1496 C C . SER A 1 194 ? -9.900 6.997 21.249 1.00 83.44 194 SER A C 1
ATOM 1498 O O . SER A 1 194 ? -9.469 8.150 21.251 1.00 83.44 194 SER A O 1
ATOM 1500 N N . ARG A 1 195 ? -9.834 6.225 20.157 1.00 85.50 195 ARG A N 1
ATOM 1501 C CA . ARG A 1 195 ? -9.185 6.629 18.903 1.00 85.50 195 ARG A CA 1
ATOM 1502 C C . ARG A 1 195 ? -10.235 6.976 17.857 1.00 85.50 195 ARG A C 1
ATOM 1504 O O . ARG A 1 195 ? -11.225 6.265 17.717 1.00 85.50 195 ARG A O 1
ATOM 1511 N N . THR A 1 196 ? -9.983 8.014 17.069 1.00 88.44 196 THR A N 1
ATOM 1512 C CA . THR A 1 196 ? -10.741 8.284 15.840 1.00 88.44 196 THR A CA 1
ATOM 1513 C C . THR A 1 196 ? -9.927 7.800 14.652 1.00 88.44 196 THR A C 1
ATOM 1515 O O . THR A 1 196 ? -8.784 8.224 14.479 1.00 88.44 196 THR A O 1
ATOM 1518 N N . ILE A 1 197 ? -10.511 6.912 13.855 1.00 87.12 1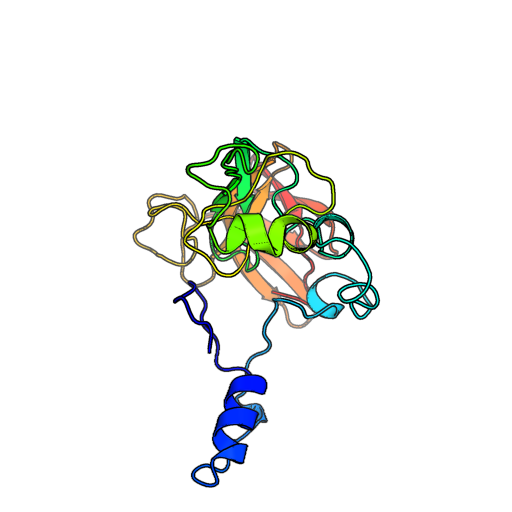97 ILE A N 1
ATOM 1519 C CA . ILE A 1 197 ? -9.901 6.278 12.689 1.00 87.12 197 ILE A CA 1
ATOM 1520 C C . ILE A 1 197 ? -10.582 6.791 11.427 1.00 87.12 197 ILE A C 1
ATOM 1522 O O . ILE A 1 197 ? -11.805 6.913 11.391 1.00 87.12 197 ILE A O 1
ATOM 1526 N N . ILE A 1 198 ? -9.791 7.072 10.394 1.00 85.62 198 ILE A N 1
ATOM 1527 C CA . ILE A 1 198 ? -10.308 7.385 9.064 1.00 85.62 198 ILE A CA 1
ATOM 1528 C C . ILE A 1 198 ? -10.442 6.069 8.294 1.00 85.62 198 ILE A C 1
ATOM 1530 O O . ILE A 1 198 ? -9.459 5.360 8.082 1.00 85.62 198 ILE A O 1
ATOM 1534 N N . CYS A 1 199 ? -11.664 5.736 7.895 1.00 81.81 199 CYS A N 1
ATOM 1535 C CA . CYS A 1 199 ? -12.004 4.495 7.219 1.00 81.81 199 CYS A CA 1
ATOM 1536 C C . CYS A 1 199 ? -11.386 4.407 5.822 1.00 81.81 199 CYS A C 1
ATOM 1538 O O . CYS A 1 199 ? -11.619 5.253 4.954 1.00 81.81 199 CYS A O 1
ATOM 1540 N N . SER A 1 200 ? -10.666 3.314 5.586 1.00 75.19 200 SER A N 1
ATOM 1541 C CA . SER A 1 200 ? -10.262 2.877 4.248 1.00 75.19 200 SER A CA 1
ATOM 1542 C C . SER A 1 200 ? -11.477 2.423 3.429 1.00 75.19 200 SER A C 1
ATOM 1544 O O . SER A 1 200 ? -12.537 2.120 3.979 1.00 75.19 200 SER A O 1
ATOM 1546 N N . ASN A 1 201 ? -11.345 2.379 2.100 1.00 69.19 201 ASN A N 1
ATOM 1547 C CA . ASN A 1 201 ? -12.448 1.984 1.225 1.00 69.19 201 ASN A CA 1
ATOM 1548 C C . ASN A 1 201 ? -12.852 0.507 1.465 1.00 69.19 201 ASN A C 1
ATOM 1550 O O . ASN A 1 201 ? -12.026 -0.378 1.227 1.00 69.19 201 ASN A O 1
ATOM 1554 N N . PRO A 1 202 ? -14.107 0.223 1.875 1.00 59.97 202 PRO A N 1
ATOM 1555 C CA . PRO A 1 202 ? -14.572 -1.129 2.201 1.00 59.97 202 PRO A CA 1
ATOM 1556 C C . PRO A 1 202 ? -14.514 -2.140 1.051 1.00 59.97 202 PRO A C 1
ATOM 1558 O O . PRO A 1 202 ? -14.528 -3.342 1.291 1.00 59.97 202 PRO A O 1
ATOM 1561 N N . VAL A 1 203 ? -14.477 -1.671 -0.200 1.00 58.12 203 VAL A N 1
ATOM 1562 C CA . VAL A 1 203 ? -14.495 -2.524 -1.401 1.00 58.12 203 VAL A CA 1
ATOM 1563 C C . VAL A 1 203 ? -13.093 -3.055 -1.750 1.00 58.12 203 VAL A C 1
ATOM 1565 O O . VAL A 1 203 ? -12.952 -3.910 -2.626 1.00 58.12 203 VAL A O 1
ATOM 1568 N N . HIS A 1 204 ? -12.037 -2.550 -1.102 1.00 53.41 204 HIS A N 1
ATOM 1569 C CA . HIS A 1 204 ? -10.648 -2.740 -1.550 1.00 53.41 204 HIS A CA 1
ATOM 1570 C C . HIS A 1 204 ? -9.711 -3.357 -0.506 1.00 53.41 204 HIS A C 1
ATOM 1572 O O . HIS A 1 204 ? -8.501 -3.388 -0.739 1.00 53.41 204 HIS A O 1
ATOM 1578 N N . VAL A 1 205 ? -10.258 -3.856 0.608 1.00 47.94 205 VAL A N 1
ATOM 1579 C CA . VAL A 1 205 ? -9.514 -4.585 1.653 1.00 47.94 205 VAL A CA 1
ATOM 1580 C C . VAL A 1 205 ? -9.704 -6.092 1.510 1.00 47.94 205 VAL A C 1
ATOM 1582 O O . VAL A 1 205 ? -10.838 -6.522 1.199 1.00 47.94 205 VAL A O 1
#

pLDDT: mean 76.13, std 11.21, range [47.94, 95.31]

Foldseek 3Di:
DFPDDDDVDFAAVVNVVVVVVVVPDDDDNVRGDDDLVQAQVLPDVDHQPCCVPDAPVPSDDCQQFPPDAQAKGAFSLQQFIAGFHKDADDCVDPVCVPPPCVVCCCRQPVVPPRIWADPPDPDIGGGDHDPLGGQCDPPRPFQARHVQWGWWAFPVRDIGTWRWDQDPVLWIWTDGPPFIDIHPAAQDWTDTPPTTTGDHGSNND

Secondary structure (DSSP, 8-state):
--SS--TT----HHHHHHHHHTTS----GGGPPPP-TT-GGGTSSS---STTTS-HHHHS-TTTS--STTSEEE-TTSSBEEE---EE--TTSTTTTTSHHHHTHHHH-TT--SEE--TT-SSSSPPPPPSS-BTT-TT--STT-STTEEEEEBTTS-EEEEEEEE-TTS-EEEEETTEEEEE-STT-EEEETTEEEEPPPTT--

Radius of gyration: 18.92 Å; chains: 1; bounding box: 54×44×46 Å

Sequence (205 aa):
MGGVSFSGSTITELTFVAMLDTGWYIPDFRGAKRLLWGWGPSFSASNLTTFLMEPFDDSFPEHYICKNWGSKSCTWNYRGFGPCRRSSIDCSSSEYSSTPWCQGIEFYDPNRTGYYPNLNTINTYYVRPYSDGQCWNSQSSTIGAGQNAFCHVGSSGNPSCIDTFCNPNGTLTLKDSDNVAICSKAGESVTLGSRTIICSNPVHV